Protein AF-A0A9D5ETD0-F1 (afdb_monomer_lite)

Radius of gyration: 23.01 Å; chains: 1; bounding box: 66×46×70 Å

Structure (mmCIF, N/CA/C/O backbone):
data_AF-A0A9D5ETD0-F1
#
_entry.id   AF-A0A9D5ETD0-F1
#
loop_
_atom_site.group_PDB
_atom_site.id
_atom_site.type_symbol
_atom_site.label_atom_id
_atom_site.label_alt_id
_atom_site.label_comp_id
_atom_site.label_asym_id
_atom_site.label_entity_id
_atom_site.label_seq_id
_atom_site.pdbx_PDB_ins_code
_atom_site.Cartn_x
_atom_site.Cartn_y
_atom_site.Cartn_z
_atom_site.occupancy
_atom_site.B_iso_or_equiv
_atom_site.auth_seq_id
_atom_site.auth_comp_id
_atom_site.auth_asym_id
_atom_site.auth_atom_id
_atom_site.pdbx_PDB_model_num
ATOM 1 N N . MET A 1 1 ? 4.164 17.692 41.779 1.00 34.91 1 MET A N 1
ATOM 2 C CA . MET A 1 1 ? 3.284 16.588 41.341 1.00 34.91 1 MET A CA 1
ATOM 3 C C . MET A 1 1 ? 3.192 16.637 39.825 1.00 34.91 1 MET A C 1
ATOM 5 O O . MET A 1 1 ? 2.549 17.535 39.298 1.00 34.91 1 MET A O 1
ATOM 9 N N . VAL A 1 2 ? 3.914 15.764 39.118 1.00 35.06 2 VAL A N 1
ATOM 10 C CA . VAL A 1 2 ? 3.824 15.687 37.652 1.00 35.06 2 VAL A CA 1
ATOM 11 C C . VAL A 1 2 ? 2.549 14.916 37.327 1.00 35.06 2 VAL A C 1
ATOM 13 O O . VAL A 1 2 ? 2.477 13.714 37.556 1.00 35.06 2 VAL A O 1
ATOM 16 N N . SER A 1 3 ? 1.522 15.628 36.865 1.00 32.00 3 SER A N 1
ATOM 17 C CA . SER A 1 3 ? 0.301 15.026 36.331 1.00 32.00 3 SER A CA 1
ATOM 18 C C . SER A 1 3 ? 0.635 14.371 34.990 1.00 32.00 3 SER A C 1
ATOM 20 O O . SER A 1 3 ? 0.610 15.011 33.940 1.00 32.00 3 SER A O 1
ATOM 22 N N . THR A 1 4 ? 1.036 13.102 35.021 1.00 36.50 4 THR A N 1
ATOM 23 C CA . THR A 1 4 ? 1.159 12.271 33.822 1.00 36.50 4 THR A CA 1
ATOM 24 C C . THR A 1 4 ? -0.236 11.828 33.406 1.00 36.50 4 THR A C 1
ATOM 26 O O . THR A 1 4 ? -0.727 10.788 33.847 1.00 36.50 4 THR A O 1
ATOM 29 N N . LEU A 1 5 ? -0.894 12.631 32.566 1.00 40.88 5 LEU A N 1
ATOM 30 C CA . LEU A 1 5 ? -2.045 12.158 31.801 1.00 40.88 5 LEU A CA 1
ATOM 31 C C . LEU A 1 5 ? -1.622 10.892 31.029 1.00 40.88 5 LEU A C 1
ATOM 33 O O . LEU A 1 5 ? -0.539 10.889 30.434 1.00 40.88 5 LEU A O 1
ATOM 37 N N . PRO A 1 6 ? -2.429 9.816 31.040 1.00 46.06 6 PRO A N 1
ATOM 38 C CA . PRO A 1 6 ? -2.108 8.605 30.299 1.00 46.06 6 PRO A CA 1
ATOM 39 C C . PRO A 1 6 ? -1.946 8.929 28.804 1.00 46.06 6 PRO A C 1
ATOM 41 O O . PRO A 1 6 ? -2.640 9.814 28.288 1.00 46.06 6 PRO A O 1
ATOM 44 N N . PRO A 1 7 ? -1.035 8.239 28.093 1.00 54.16 7 PRO A N 1
ATOM 45 C CA . PRO A 1 7 ? -0.790 8.492 26.680 1.00 54.16 7 PRO A CA 1
ATOM 46 C C . PRO A 1 7 ? -2.097 8.364 25.890 1.00 54.16 7 PRO A C 1
ATOM 48 O O . PRO A 1 7 ? -2.817 7.368 25.982 1.00 54.16 7 PRO A O 1
ATOM 51 N N . LYS A 1 8 ? -2.431 9.418 25.141 1.00 73.06 8 LYS A N 1
ATOM 52 C CA . LYS A 1 8 ? -3.690 9.520 24.404 1.00 73.06 8 LYS A CA 1
ATOM 53 C C . LYS A 1 8 ? -3.675 8.537 23.233 1.00 73.06 8 LYS A C 1
ATOM 55 O O . LYS A 1 8 ? -3.032 8.800 22.223 1.00 73.06 8 LYS A O 1
ATOM 60 N N . ILE A 1 9 ? -4.415 7.439 23.370 1.00 84.06 9 ILE A N 1
ATOM 61 C CA . ILE A 1 9 ? -4.554 6.414 22.330 1.00 84.06 9 ILE A CA 1
ATOM 62 C C . ILE A 1 9 ? -5.191 7.028 21.065 1.00 84.06 9 ILE A C 1
ATOM 64 O O . ILE A 1 9 ? -6.219 7.727 21.118 1.00 84.06 9 ILE A O 1
ATOM 68 N N . THR A 1 10 ? -4.572 6.790 19.910 1.00 89.62 10 THR A N 1
ATOM 69 C CA . THR A 1 10 ? -5.030 7.250 18.592 1.00 89.62 10 THR A CA 1
ATOM 70 C C . THR A 1 10 ? -6.247 6.458 18.106 1.00 89.62 10 THR A C 1
ATOM 72 O O . THR A 1 10 ? -6.668 5.470 18.705 1.00 89.62 10 THR A O 1
ATOM 75 N N . ALA A 1 11 ? -6.911 6.939 17.050 1.00 89.69 11 ALA A N 1
ATOM 76 C CA . ALA A 1 11 ? -8.098 6.263 16.524 1.00 89.69 11 ALA A CA 1
ATOM 77 C C . ALA A 1 11 ? -7.714 4.906 15.919 1.00 89.69 11 ALA A C 1
ATOM 79 O O . ALA A 1 11 ? -8.297 3.891 16.288 1.00 89.69 11 ALA A O 1
ATOM 80 N N . SER A 1 12 ? -6.659 4.881 15.105 1.00 91.38 12 SER A N 1
ATOM 81 C CA . SER A 1 12 ? -6.108 3.662 14.515 1.00 91.38 12 SER A CA 1
ATOM 82 C C . SER A 1 12 ? -5.651 2.646 15.578 1.00 91.38 12 SER A C 1
ATOM 84 O O . SER A 1 12 ? -5.937 1.457 15.454 1.00 91.38 12 SER A O 1
ATOM 86 N N . GLU A 1 13 ? -5.022 3.105 16.668 1.00 91.81 13 GLU A N 1
ATOM 87 C CA . GLU A 1 13 ? -4.678 2.256 17.822 1.00 91.81 13 GLU A CA 1
ATOM 88 C C . GLU A 1 13 ? -5.913 1.648 18.491 1.00 91.81 13 GLU A C 1
ATOM 90 O O . GLU A 1 13 ? -5.921 0.464 18.818 1.00 91.81 13 GLU A O 1
ATOM 95 N N . SER A 1 14 ? -6.970 2.442 18.683 1.00 93.12 14 SER A N 1
ATOM 96 C CA . SER A 1 14 ? -8.208 1.956 19.296 1.00 93.12 14 SER A CA 1
ATOM 97 C C . SER A 1 14 ? -8.893 0.890 18.431 1.00 93.12 14 SER A C 1
ATOM 99 O O . SER A 1 14 ? -9.377 -0.109 18.962 1.00 93.12 14 SER A O 1
ATOM 101 N N . VAL A 1 15 ? -8.855 1.043 17.100 1.00 95.62 15 VAL A N 1
ATOM 102 C CA . VAL A 1 15 ? -9.346 0.018 16.162 1.00 95.62 15 VAL A CA 1
ATOM 103 C C . VAL A 1 15 ? -8.498 -1.254 16.228 1.00 95.62 15 VAL A C 1
ATOM 105 O O . VAL A 1 15 ? -9.049 -2.353 16.250 1.00 95.62 15 VAL A O 1
ATOM 108 N N . LEU A 1 16 ? -7.171 -1.132 16.321 1.00 95.50 16 LEU A N 1
ATOM 109 C CA . LEU A 1 16 ? -6.300 -2.298 16.471 1.00 95.50 16 LEU A CA 1
ATOM 110 C C . LEU A 1 16 ? -6.568 -3.054 17.783 1.00 95.50 16 LEU A C 1
ATOM 112 O O . LEU A 1 16 ? -6.617 -4.281 17.788 1.00 95.50 16 LEU A O 1
ATOM 116 N N . LEU A 1 17 ? -6.785 -2.335 18.886 1.00 95.81 17 LEU A N 1
ATOM 117 C CA . LEU A 1 17 ? -7.159 -2.947 20.163 1.00 95.81 17 LEU A CA 1
ATOM 118 C C . LEU A 1 17 ? -8.531 -3.632 20.097 1.00 95.81 17 LEU A C 1
ATOM 120 O O . LEU A 1 17 ? -8.710 -4.683 20.701 1.00 95.81 17 LEU A O 1
ATOM 124 N N . ALA A 1 18 ? -9.483 -3.077 19.343 1.00 97.12 18 ALA A N 1
ATOM 125 C CA . ALA A 1 18 ? -10.779 -3.714 19.115 1.00 97.12 18 ALA A CA 1
ATOM 126 C C . ALA A 1 18 ? -10.652 -5.033 18.333 1.00 97.12 18 ALA A C 1
ATOM 128 O O . ALA A 1 18 ? -11.307 -6.018 18.666 1.00 97.12 18 ALA A O 1
ATOM 129 N N . ALA A 1 19 ? -9.779 -5.078 17.324 1.00 96.88 19 ALA A N 1
ATOM 130 C CA . ALA A 1 19 ? -9.460 -6.310 16.604 1.00 96.88 19 ALA A CA 1
ATOM 131 C C . ALA A 1 19 ? -8.808 -7.374 17.513 1.00 96.88 19 ALA A C 1
ATOM 133 O O . ALA A 1 19 ? -9.094 -8.567 17.390 1.00 96.88 19 ALA A O 1
ATOM 134 N N . ASP A 1 20 ? -7.951 -6.947 18.442 1.00 96.81 20 ASP A N 1
ATOM 135 C CA . ASP A 1 20 ? -7.326 -7.810 19.452 1.00 96.81 20 ASP A CA 1
ATOM 136 C C . ASP A 1 20 ? -8.338 -8.355 20.468 1.00 96.81 20 ASP A C 1
ATOM 138 O O . ASP A 1 20 ? -8.289 -9.542 20.793 1.00 96.81 20 ASP A O 1
ATOM 142 N N . ASP A 1 21 ? -9.312 -7.545 20.897 1.00 95.94 21 ASP A N 1
ATOM 143 C CA . ASP A 1 21 ? -10.423 -8.007 21.741 1.00 95.94 21 ASP A CA 1
ATOM 144 C C . ASP A 1 21 ? -11.268 -9.072 21.024 1.00 95.94 21 ASP A C 1
ATOM 146 O O . ASP A 1 21 ? -11.585 -10.104 21.612 1.00 95.94 21 ASP A O 1
ATOM 150 N N . LEU A 1 22 ? -11.596 -8.860 19.742 1.00 96.62 22 LEU A N 1
ATOM 151 C CA . LEU A 1 22 ? -12.344 -9.835 18.937 1.00 96.62 22 LEU A CA 1
ATOM 152 C C . LEU A 1 22 ? -11.585 -11.160 18.806 1.00 96.62 22 LEU A C 1
ATOM 154 O O . LEU A 1 22 ? -12.167 -12.229 18.994 1.00 96.62 22 LEU A O 1
ATOM 158 N N . THR A 1 23 ? -10.279 -11.084 18.547 1.00 94.12 23 THR A N 1
ATOM 159 C CA . THR A 1 23 ? -9.415 -12.268 18.453 1.00 94.12 23 THR A CA 1
ATOM 160 C C . THR A 1 23 ? -9.325 -12.993 19.797 1.00 94.12 23 THR A C 1
ATOM 162 O O . THR A 1 23 ? -9.447 -14.214 19.849 1.00 94.12 23 THR A O 1
ATOM 165 N N . SER A 1 24 ? -9.175 -12.250 20.897 1.00 91.94 24 SER A N 1
ATOM 166 C CA . SER A 1 24 ? -9.135 -12.799 22.261 1.00 91.94 24 SER A CA 1
ATOM 167 C C . SER A 1 24 ? -10.463 -13.438 22.679 1.00 91.94 24 SER A C 1
ATOM 169 O O . SER A 1 24 ? -10.468 -14.376 23.469 1.00 91.94 24 SER A O 1
ATOM 171 N N . ALA A 1 25 ? -11.582 -12.978 22.114 1.00 93.75 25 ALA A N 1
ATOM 172 C CA . ALA A 1 25 ? -12.898 -13.594 22.268 1.00 93.75 25 ALA A CA 1
ATOM 173 C C . ALA A 1 25 ? -13.103 -14.843 21.380 1.00 93.75 25 ALA A C 1
ATOM 175 O O . ALA A 1 25 ? -14.209 -15.380 21.328 1.00 93.75 25 ALA A O 1
ATOM 176 N N . GLY A 1 26 ? -12.066 -15.306 20.672 1.00 93.38 26 GLY A N 1
ATOM 177 C CA . GLY A 1 26 ? -12.096 -16.513 19.844 1.00 93.38 26 GLY A CA 1
ATOM 178 C C . GLY A 1 26 ? -12.517 -16.294 18.388 1.00 93.38 26 GLY A C 1
ATOM 179 O O . GLY A 1 26 ? -12.648 -17.267 17.649 1.00 93.38 26 GLY A O 1
ATOM 180 N N . LYS A 1 27 ? -12.717 -15.046 17.935 1.00 93.31 27 LYS A N 1
ATOM 181 C CA . LYS A 1 27 ? -12.991 -14.759 16.516 1.00 93.31 27 LYS A CA 1
ATOM 182 C C . LYS A 1 27 ? -11.684 -14.606 15.739 1.00 93.31 27 LYS A C 1
ATOM 184 O O . LYS A 1 27 ? -11.091 -13.531 15.723 1.00 93.31 27 LYS A O 1
ATOM 189 N N . GLU A 1 28 ? -11.251 -15.670 15.064 1.00 89.94 28 GLU A N 1
ATOM 190 C CA . GLU A 1 28 ? -10.051 -15.631 14.209 1.00 89.94 28 GLU A CA 1
ATOM 191 C C . GLU A 1 28 ? -10.209 -14.702 12.995 1.00 89.94 28 GLU A C 1
ATOM 193 O O . GLU A 1 28 ? -9.257 -14.038 12.586 1.00 89.94 28 GLU A O 1
ATOM 198 N N . GLU A 1 29 ? -11.419 -14.623 12.443 1.00 95.44 29 GLU A N 1
ATOM 199 C CA . GLU A 1 29 ? -11.817 -13.677 11.402 1.00 95.44 29 GLU A CA 1
ATOM 200 C C . GLU A 1 29 ? -13.047 -12.902 11.873 1.00 95.44 29 GLU A C 1
ATOM 202 O O . GLU A 1 29 ? -13.933 -13.455 12.528 1.00 95.44 29 GLU A O 1
ATOM 207 N N . PHE A 1 30 ? -13.123 -11.622 11.526 1.00 97.31 30 PHE A N 1
ATOM 208 C CA . PHE A 1 30 ? -14.231 -10.759 11.925 1.00 97.31 30 PHE A CA 1
ATOM 209 C C . PHE A 1 30 ? -14.630 -9.814 10.794 1.00 97.31 30 PHE A C 1
ATOM 211 O O . PHE A 1 30 ? -13.805 -9.395 9.976 1.00 97.31 30 PHE A O 1
ATOM 218 N N . SER A 1 31 ? -15.920 -9.497 10.725 1.00 97.06 31 SER A N 1
ATOM 219 C CA . SER A 1 31 ? -16.455 -8.588 9.714 1.00 97.06 31 SER A CA 1
ATOM 220 C C . SER A 1 31 ? -16.150 -7.118 10.031 1.00 97.06 31 SER A C 1
ATOM 222 O O . SER A 1 31 ? -15.803 -6.760 11.160 1.00 97.06 31 SER A O 1
ATOM 224 N N . GLU A 1 32 ? -16.332 -6.239 9.043 1.00 95.56 32 GLU A N 1
ATOM 225 C CA . GLU A 1 32 ? -16.325 -4.777 9.242 1.00 95.56 32 GLU A CA 1
ATOM 226 C C . GLU A 1 32 ? -17.327 -4.339 10.321 1.00 95.56 32 GLU A C 1
ATOM 228 O O . GLU A 1 32 ? -17.046 -3.430 11.108 1.00 95.56 32 GLU A O 1
ATOM 233 N N . TRP A 1 33 ? -18.469 -5.028 10.404 1.00 96.62 33 TRP A N 1
ATOM 234 C CA . TRP A 1 33 ? -19.499 -4.778 11.407 1.00 96.62 33 TRP A CA 1
ATOM 235 C C . TRP A 1 33 ? -19.045 -5.188 12.804 1.00 96.62 33 TRP A C 1
ATOM 237 O O . TRP A 1 33 ? -19.136 -4.376 13.722 1.00 96.62 33 TRP A O 1
ATOM 247 N N . ASP A 1 34 ? -18.483 -6.390 12.962 1.00 97.50 34 ASP A N 1
ATOM 248 C CA . ASP A 1 34 ? -17.921 -6.848 14.240 1.00 97.50 34 ASP A CA 1
ATOM 249 C C . ASP A 1 34 ? -16.876 -5.859 14.768 1.00 97.50 34 ASP A C 1
ATOM 251 O O . ASP A 1 34 ? -16.929 -5.438 15.926 1.00 97.50 34 ASP A O 1
ATOM 255 N N . LEU A 1 35 ? -15.954 -5.446 13.893 1.00 97.50 35 LEU A N 1
ATOM 256 C CA . LEU A 1 35 ? -14.905 -4.487 14.220 1.00 97.50 35 LEU A CA 1
ATOM 257 C C . LEU A 1 35 ? -15.479 -3.122 14.600 1.00 97.50 35 LEU A C 1
ATOM 259 O O . LEU A 1 35 ? -14.988 -2.486 15.531 1.00 97.50 35 LEU A O 1
ATOM 263 N N . THR A 1 36 ? -16.531 -2.683 13.912 1.00 97.19 36 THR A N 1
ATOM 264 C CA . THR A 1 36 ? -17.207 -1.417 14.197 1.00 97.19 36 THR A CA 1
ATOM 265 C C . THR A 1 36 ? -17.853 -1.420 15.578 1.00 97.19 36 THR A C 1
ATOM 267 O O . THR A 1 36 ? -17.650 -0.481 16.350 1.00 97.19 36 THR A O 1
ATOM 270 N N . ILE A 1 37 ? -18.580 -2.488 15.923 1.00 97.56 37 ILE A N 1
ATOM 271 C CA . ILE A 1 37 ? -19.196 -2.636 17.247 1.00 97.56 37 ILE A CA 1
ATOM 272 C C . ILE A 1 37 ? -18.129 -2.700 18.341 1.00 97.56 37 ILE A C 1
ATOM 274 O O . ILE A 1 37 ? -18.269 -2.040 19.374 1.00 97.56 37 ILE A O 1
ATOM 278 N N . ALA A 1 38 ? -17.053 -3.457 18.113 1.00 97.44 38 ALA A N 1
ATOM 279 C CA . ALA A 1 38 ? -15.956 -3.581 19.065 1.00 97.44 38 ALA A CA 1
ATOM 280 C C . ALA A 1 38 ? -15.239 -2.235 19.281 1.00 97.44 38 ALA A C 1
ATOM 282 O O . ALA A 1 38 ? -15.064 -1.808 20.421 1.00 97.44 38 ALA A O 1
ATOM 283 N N . ALA A 1 39 ? -14.896 -1.513 18.209 1.00 96.88 39 ALA A N 1
ATOM 284 C CA . ALA A 1 39 ? -14.245 -0.204 18.298 1.00 96.88 39 ALA A CA 1
ATOM 285 C C . ALA A 1 39 ? -15.130 0.834 19.003 1.00 96.88 39 ALA A C 1
ATOM 287 O O . ALA A 1 39 ? -14.660 1.565 19.877 1.00 96.88 39 ALA A O 1
ATOM 288 N N . TRP A 1 40 ? -16.426 0.865 18.682 1.00 96.81 40 TRP A N 1
ATOM 289 C CA . TRP A 1 40 ? -17.392 1.745 19.338 1.00 96.81 40 TRP A CA 1
ATOM 290 C C . TRP A 1 40 ? -17.584 1.424 20.819 1.00 96.81 40 TRP A C 1
ATOM 292 O O . TRP A 1 40 ? -17.649 2.335 21.642 1.00 96.81 40 TRP A O 1
ATOM 302 N N . SER A 1 41 ? -17.592 0.144 21.181 1.00 95.81 41 SER A N 1
ATOM 303 C CA . SER A 1 41 ? -17.691 -0.282 22.578 1.00 95.81 41 SER A CA 1
ATOM 304 C C . SER A 1 41 ? -16.482 0.170 23.407 1.00 95.81 41 SER A C 1
ATOM 306 O O . SER A 1 41 ? -16.639 0.457 24.593 1.00 95.81 41 SER A O 1
ATOM 308 N N . ARG A 1 42 ? -15.299 0.308 22.787 1.00 91.88 42 ARG A N 1
ATOM 309 C CA . ARG A 1 42 ? -14.093 0.861 23.428 1.00 91.88 42 ARG A CA 1
ATOM 310 C C . ARG A 1 42 ? -14.125 2.383 23.578 1.00 91.88 42 ARG A C 1
ATOM 312 O O . ARG A 1 42 ? -13.701 2.895 24.609 1.00 91.88 42 ARG A O 1
ATOM 319 N N . ASP A 1 43 ? -14.585 3.112 22.561 1.00 92.31 43 ASP A N 1
ATOM 320 C CA . ASP A 1 43 ? -14.683 4.579 22.591 1.00 92.31 43 ASP A CA 1
ATOM 321 C C . ASP A 1 43 ? -15.935 5.058 21.842 1.00 92.31 43 ASP A C 1
ATOM 323 O O . ASP A 1 43 ? -15.909 5.375 20.644 1.00 92.31 43 ASP A O 1
ATOM 327 N N . ARG A 1 44 ? -17.044 5.134 22.589 1.00 93.25 44 ARG A N 1
ATOM 328 C CA . ARG A 1 44 ? -18.358 5.519 22.057 1.00 93.25 44 ARG A CA 1
ATOM 329 C C . ARG A 1 44 ? -18.356 6.914 21.444 1.00 93.25 44 ARG A C 1
ATOM 331 O O . ARG A 1 44 ? -18.991 7.139 20.423 1.00 93.25 44 ARG A O 1
ATOM 338 N N . ASN A 1 45 ? -17.610 7.852 22.024 1.00 89.81 45 ASN A N 1
ATOM 339 C CA . ASN A 1 45 ? -17.560 9.232 21.534 1.00 89.81 45 ASN A CA 1
ATOM 340 C C . ASN A 1 45 ? -16.789 9.347 20.214 1.00 89.81 45 ASN A C 1
ATOM 342 O O . ASN A 1 45 ? -17.146 10.145 19.341 1.00 89.81 45 ASN A O 1
ATOM 346 N N . ARG A 1 46 ? -15.729 8.550 20.054 1.00 90.06 46 ARG A N 1
ATOM 347 C CA . ARG A 1 46 ? -14.886 8.576 18.857 1.00 90.06 46 ARG A CA 1
ATOM 348 C C . ARG A 1 46 ? -15.514 7.861 17.676 1.00 90.06 46 ARG A C 1
ATOM 350 O O . ARG A 1 46 ? -15.457 8.392 16.571 1.00 90.06 46 ARG A O 1
ATOM 357 N N . PHE A 1 47 ? -16.111 6.696 17.901 1.00 95.06 47 PHE A N 1
ATOM 358 C CA . PHE A 1 47 ? -16.665 5.859 16.833 1.00 95.06 47 PHE A CA 1
ATOM 359 C C . PHE A 1 47 ? -18.189 5.811 16.831 1.00 95.06 47 PHE A C 1
ATOM 361 O O . PHE A 1 47 ? -18.765 4.957 16.174 1.00 95.06 47 PHE A O 1
ATOM 368 N N . GLY A 1 48 ? -18.850 6.693 17.575 1.00 93.94 48 GLY A N 1
ATOM 369 C CA . GLY A 1 48 ? -20.300 6.839 17.557 1.00 93.94 48 GLY A CA 1
ATOM 370 C C . GLY A 1 48 ? -20.763 7.917 16.583 1.00 93.94 48 GLY A C 1
ATOM 371 O O . GLY A 1 48 ? -20.006 8.831 16.227 1.00 93.94 48 GLY A O 1
ATOM 372 N N . LEU A 1 49 ? -22.028 7.816 16.179 1.00 90.94 49 LEU A N 1
ATOM 373 C CA . LEU A 1 49 ? -22.672 8.767 15.278 1.00 90.94 49 LEU A CA 1
ATOM 374 C C . LEU A 1 49 ? -22.801 10.142 15.950 1.00 90.94 49 LEU A C 1
ATOM 376 O O . LEU A 1 49 ? -23.164 10.251 17.122 1.00 90.94 49 LEU A O 1
ATOM 380 N N . ARG A 1 50 ? -22.525 11.228 15.220 1.00 87.81 50 ARG A N 1
ATOM 381 C CA . ARG A 1 50 ? -22.606 12.590 15.775 1.00 87.81 50 ARG A CA 1
ATOM 382 C C . ARG A 1 50 ? -24.022 12.881 16.294 1.00 87.81 50 ARG A C 1
ATOM 384 O O . ARG A 1 50 ? -24.991 12.704 15.570 1.00 87.81 50 ARG A O 1
ATOM 391 N N . GLY A 1 51 ? -24.127 13.325 17.548 1.00 91.75 51 GLY A N 1
ATOM 392 C CA . GLY A 1 51 ? -25.411 13.561 18.228 1.00 91.75 51 GLY A CA 1
ATOM 393 C C . GLY A 1 51 ? -26.045 12.313 18.858 1.00 91.75 51 GLY A C 1
ATOM 394 O O . GLY A 1 51 ? -26.878 12.454 19.742 1.00 91.75 51 GLY A O 1
ATOM 395 N N . TYR A 1 52 ? -25.593 11.110 18.491 1.00 94.38 52 TYR A N 1
ATOM 396 C CA . TYR A 1 52 ? -26.105 9.833 19.007 1.00 94.38 52 TYR A CA 1
ATOM 397 C C . TYR A 1 52 ? -24.987 8.879 19.436 1.00 94.38 52 TYR A C 1
ATOM 399 O O . TYR A 1 52 ? -25.153 7.660 19.440 1.00 94.38 52 TYR A O 1
ATOM 407 N N . ALA A 1 53 ? -23.828 9.431 19.799 1.00 89.12 53 ALA A N 1
ATOM 408 C CA . ALA A 1 53 ? -22.600 8.663 19.967 1.00 89.12 53 ALA A CA 1
ATOM 409 C C . ALA A 1 53 ? -22.714 7.569 21.041 1.00 89.12 53 ALA A C 1
ATOM 411 O O . ALA A 1 53 ? -22.010 6.569 20.986 1.00 89.12 53 ALA A O 1
ATOM 412 N N . 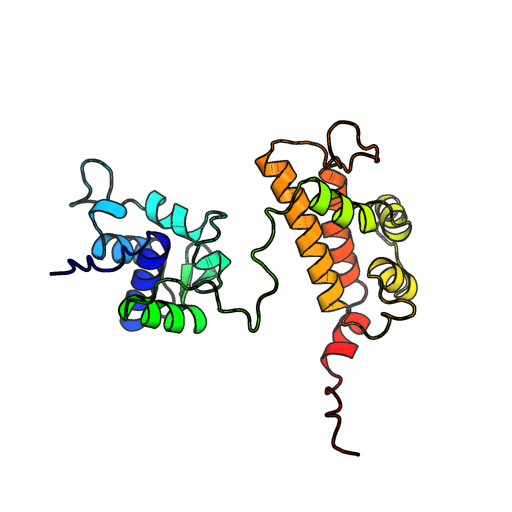GLN A 1 54 ? -23.626 7.740 21.999 1.00 94.62 54 GLN A N 1
ATOM 413 C CA . GLN A 1 54 ? -23.872 6.785 23.080 1.00 94.62 54 GLN A CA 1
ATOM 414 C C . GLN A 1 54 ? -24.811 5.635 22.704 1.00 94.62 54 GLN A C 1
ATOM 416 O O . GLN A 1 54 ? -24.820 4.625 23.408 1.00 94.62 54 GLN A O 1
ATOM 421 N N . SER A 1 55 ? -25.561 5.773 21.609 1.00 95.38 55 SER A N 1
ATOM 422 C CA . SER A 1 55 ? -26.616 4.839 21.198 1.00 95.38 55 SER A CA 1
ATOM 423 C C . SER A 1 55 ? -26.279 4.095 19.913 1.00 95.38 55 SER A C 1
ATOM 425 O O . SER A 1 55 ? -26.666 2.937 19.781 1.00 95.38 55 SER A O 1
ATOM 427 N N . TYR A 1 56 ? -25.556 4.734 18.985 1.00 95.25 56 TYR A N 1
ATOM 428 C CA . TYR A 1 56 ? -25.299 4.167 17.663 1.00 95.25 56 TYR A CA 1
ATOM 429 C C . TYR A 1 56 ? -23.826 4.280 17.242 1.00 95.25 56 TYR A C 1
ATOM 431 O O . TYR A 1 56 ? -23.247 5.372 17.327 1.00 95.25 56 TYR A O 1
ATOM 439 N N . PRO A 1 57 ? -23.228 3.185 16.736 1.00 95.81 57 PRO A N 1
ATOM 440 C CA . PRO A 1 57 ? -21.902 3.200 16.133 1.00 95.81 57 PRO A CA 1
ATOM 441 C C . PRO A 1 57 ? -21.910 3.885 14.756 1.00 95.81 57 PRO A C 1
ATOM 443 O O . PRO A 1 57 ? -22.898 3.857 14.026 1.00 95.81 57 PRO A O 1
ATOM 446 N N . ASP A 1 58 ? -20.772 4.458 14.374 1.00 95.31 58 ASP A N 1
ATOM 447 C CA . ASP A 1 58 ? -20.510 5.069 13.072 1.00 95.31 58 ASP A CA 1
ATOM 448 C C . ASP A 1 58 ? -19.491 4.220 12.299 1.00 95.31 58 ASP A C 1
ATOM 450 O O . ASP A 1 58 ? -18.273 4.333 12.471 1.00 95.31 58 ASP A O 1
ATOM 454 N N . HIS A 1 59 ? -20.012 3.364 11.418 1.00 94.56 59 HIS A N 1
ATOM 455 C CA . HIS A 1 59 ? -19.221 2.482 10.559 1.00 94.56 59 HIS A CA 1
ATOM 456 C C . HIS A 1 59 ? -18.195 3.246 9.713 1.00 94.56 59 HIS A C 1
ATOM 458 O 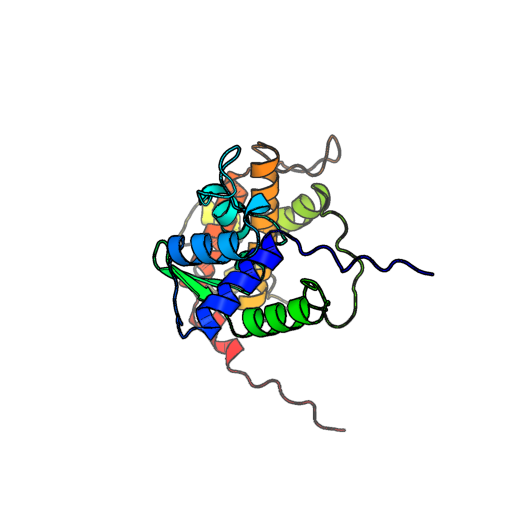O . HIS A 1 59 ? -17.046 2.822 9.579 1.00 94.56 59 HIS A O 1
ATOM 464 N N . LYS A 1 60 ? -18.573 4.415 9.179 1.00 92.44 60 LYS A N 1
ATOM 465 C CA . LYS A 1 60 ? -17.701 5.205 8.304 1.00 92.44 60 LYS A CA 1
ATOM 466 C C . LYS A 1 60 ? -16.454 5.665 9.054 1.00 92.44 60 LYS A C 1
ATOM 468 O O . LYS A 1 60 ? -15.362 5.610 8.495 1.00 92.44 60 LYS A O 1
ATOM 473 N N . ARG A 1 61 ? -16.588 6.065 10.322 1.00 91.81 61 ARG A N 1
ATOM 474 C CA . ARG A 1 61 ? -15.449 6.479 11.158 1.00 91.81 61 ARG A CA 1
ATOM 475 C C . ARG A 1 61 ? -14.446 5.357 11.398 1.00 91.81 61 ARG A C 1
ATOM 477 O O . ARG A 1 61 ? -13.250 5.619 11.357 1.00 91.81 61 ARG A O 1
ATOM 484 N N . VAL A 1 62 ? -14.911 4.128 11.609 1.00 94.00 62 VAL A N 1
ATOM 485 C CA . VAL A 1 62 ? -14.026 2.962 11.776 1.00 94.00 62 VAL A CA 1
ATOM 486 C C . VAL A 1 62 ? -13.362 2.606 10.446 1.00 94.00 62 VAL A C 1
ATOM 488 O O . VAL A 1 62 ? -12.144 2.438 10.391 1.00 94.00 62 VAL A O 1
ATOM 491 N N . MET A 1 63 ? -14.128 2.582 9.351 1.00 93.19 63 MET A N 1
ATOM 492 C CA . MET A 1 63 ? -13.587 2.278 8.024 1.00 93.19 63 MET A CA 1
ATOM 493 C C . MET A 1 63 ? -12.548 3.301 7.561 1.00 93.19 63 MET A C 1
ATOM 495 O O . MET A 1 63 ? -11.536 2.919 6.981 1.00 93.19 63 MET A O 1
ATOM 499 N N . MET A 1 64 ? -12.715 4.587 7.880 1.00 89.56 64 MET A N 1
ATOM 500 C CA . MET A 1 64 ? -11.717 5.622 7.578 1.00 89.56 64 MET A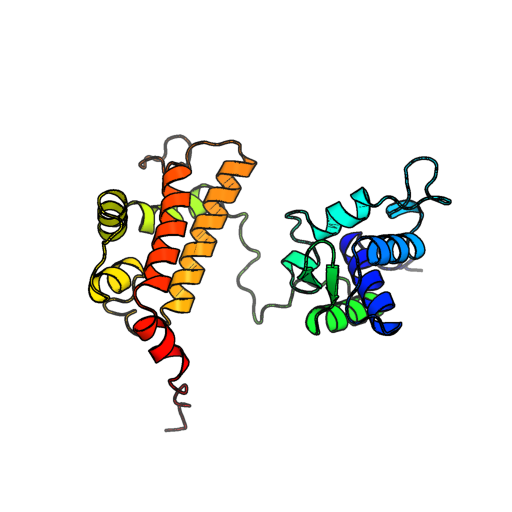 CA 1
ATOM 501 C C . MET A 1 64 ? -10.359 5.398 8.264 1.00 89.56 64 MET A C 1
ATOM 503 O O . MET A 1 64 ? -9.353 5.929 7.792 1.00 89.56 64 MET A O 1
ATOM 507 N N . GLU A 1 65 ? -10.306 4.629 9.355 1.00 91.38 65 GLU A N 1
ATOM 508 C CA . GLU A 1 65 ? -9.053 4.292 10.041 1.00 91.38 65 GLU A CA 1
ATOM 509 C C . GLU A 1 65 ? -8.331 3.088 9.427 1.00 91.38 65 GLU A C 1
ATOM 511 O O . GLU A 1 65 ? -7.115 2.987 9.574 1.00 91.38 65 GLU A O 1
ATOM 516 N N . ILE A 1 66 ? -9.045 2.193 8.734 1.00 89.69 66 ILE A N 1
ATOM 517 C CA . ILE A 1 66 ? -8.463 0.958 8.179 1.00 89.69 66 ILE A CA 1
ATOM 518 C C . ILE A 1 66 ? -8.383 0.955 6.649 1.00 89.69 66 ILE A C 1
ATOM 520 O O . ILE A 1 66 ? -7.450 0.382 6.098 1.00 89.69 66 ILE A O 1
ATOM 524 N N . MET A 1 67 ? -9.323 1.599 5.954 1.00 78.50 67 MET A N 1
ATOM 525 C CA . MET A 1 67 ? -9.405 1.622 4.486 1.00 78.50 67 MET A CA 1
ATOM 526 C C . MET A 1 67 ? -8.696 2.825 3.852 1.00 78.50 67 MET A C 1
ATOM 528 O O . MET A 1 67 ? -8.495 2.846 2.643 1.00 78.50 67 MET A O 1
ATOM 532 N N . GLY A 1 68 ? -8.347 3.847 4.636 1.00 66.62 68 GLY A N 1
ATOM 533 C CA . GLY A 1 68 ? -7.639 5.020 4.126 1.00 66.62 68 GLY A CA 1
ATOM 534 C C . GLY A 1 68 ? -6.140 4.774 3.929 1.00 66.62 68 GLY A C 1
ATOM 535 O O . GLY A 1 68 ? -5.547 3.935 4.602 1.00 66.62 68 GLY A O 1
ATOM 536 N N . GLN A 1 69 ? -5.503 5.608 3.102 1.00 66.38 69 GLN A N 1
ATOM 537 C CA . GLN A 1 69 ? -4.039 5.687 2.932 1.00 66.38 69 GLN A CA 1
ATOM 538 C C . GLN A 1 69 ? -3.336 6.361 4.129 1.00 66.38 69 GLN A C 1
ATOM 540 O O . GLN A 1 69 ? -2.285 6.985 3.997 1.00 66.38 69 GLN A O 1
ATOM 545 N N . LYS A 1 70 ? -3.937 6.306 5.325 1.00 73.81 70 LYS A N 1
ATOM 546 C CA . LYS A 1 70 ? -3.316 6.874 6.522 1.00 73.81 70 LYS A CA 1
ATOM 547 C C . LYS A 1 70 ? -2.095 6.037 6.859 1.00 73.81 70 LYS A C 1
ATOM 549 O O . LYS A 1 70 ? -2.231 4.833 7.060 1.00 73.81 70 LYS A O 1
ATOM 554 N N . ALA A 1 71 ? -0.943 6.687 7.018 1.00 73.44 71 ALA A N 1
ATOM 555 C CA . ALA A 1 71 ? 0.274 6.021 7.472 1.00 73.44 71 ALA A CA 1
ATOM 556 C C . ALA A 1 71 ? 0.014 5.213 8.751 1.00 73.44 71 ALA A C 1
ATOM 558 O O . ALA A 1 71 ? 0.445 4.077 8.835 1.00 73.44 71 ALA A O 1
ATOM 559 N N . SER A 1 72 ? -0.800 5.729 9.683 1.00 79.44 72 SER A N 1
ATOM 560 C CA . SER A 1 72 ? -1.181 5.059 10.936 1.00 79.44 72 SER A CA 1
ATOM 561 C C . SER A 1 72 ? -2.145 3.871 10.794 1.00 79.44 72 SER A C 1
ATOM 563 O O . SER A 1 72 ? -2.454 3.235 11.802 1.00 79.44 72 SER A O 1
ATOM 565 N N . SER A 1 73 ? -2.645 3.566 9.591 1.00 86.38 73 SER A N 1
ATOM 566 C CA . SER A 1 73 ? -3.640 2.509 9.381 1.00 86.38 73 SER A CA 1
ATOM 567 C C . SER A 1 73 ? -3.094 1.143 9.819 1.00 86.38 73 SER A C 1
ATOM 569 O O . SER A 1 73 ? -1.972 0.776 9.440 1.00 86.38 73 SER A O 1
ATOM 571 N N . PRO A 1 74 ? -3.878 0.340 10.564 1.00 88.00 74 PRO A N 1
ATOM 572 C CA . PRO A 1 74 ? -3.503 -1.029 10.905 1.00 88.00 74 PRO A CA 1
ATOM 573 C C . PRO A 1 74 ? -3.299 -1.926 9.675 1.00 88.00 74 PRO A C 1
ATOM 575 O O . PRO A 1 74 ? -2.551 -2.901 9.754 1.00 88.00 74 PRO A O 1
ATOM 578 N N . ILE A 1 75 ? -3.940 -1.603 8.545 1.00 89.12 75 ILE A N 1
ATOM 579 C CA . ILE A 1 75 ? -3.795 -2.345 7.284 1.00 89.12 75 ILE A CA 1
ATOM 580 C C . ILE A 1 75 ? -2.466 -2.007 6.608 1.00 89.12 75 ILE A C 1
ATOM 582 O O . ILE A 1 75 ? -1.733 -2.917 6.229 1.00 89.12 75 ILE A O 1
ATOM 586 N N . VAL A 1 76 ? -2.114 -0.718 6.524 1.00 84.75 76 VAL A N 1
ATOM 587 C CA . VAL A 1 76 ? -0.837 -0.256 5.939 1.00 84.75 76 VAL A CA 1
ATOM 588 C C . VAL A 1 76 ? 0.351 -0.862 6.692 1.00 84.75 76 VAL A C 1
ATOM 590 O O . VAL A 1 76 ? 1.300 -1.354 6.086 1.00 84.75 76 VAL A O 1
ATOM 593 N N . HIS A 1 77 ? 0.253 -0.940 8.019 1.00 84.00 77 HIS A N 1
ATOM 594 C CA . HIS A 1 77 ? 1.260 -1.573 8.871 1.00 84.00 77 HIS A CA 1
ATOM 595 C C . HIS A 1 77 ? 1.231 -3.110 8.885 1.00 84.00 77 HIS A C 1
ATOM 597 O O . HIS A 1 77 ? 2.026 -3.727 9.597 1.00 84.00 77 HIS A O 1
ATOM 603 N N . LYS A 1 78 ? 0.314 -3.752 8.150 1.00 90.25 78 LYS A N 1
ATOM 604 C CA . LYS A 1 78 ? 0.115 -5.214 8.147 1.00 90.25 78 LYS A CA 1
ATOM 605 C C . LYS A 1 78 ? -0.203 -5.799 9.535 1.00 90.25 78 LYS A C 1
ATOM 607 O O . LYS A 1 78 ? -0.037 -6.999 9.771 1.00 90.25 78 LYS A O 1
ATOM 612 N N . TYR A 1 79 ? -0.684 -4.977 10.469 1.00 93.56 79 TYR A N 1
ATOM 613 C CA . TYR A 1 79 ? -1.215 -5.437 11.756 1.00 93.56 79 TYR A CA 1
ATOM 614 C C . TYR A 1 79 ? -2.537 -6.176 11.568 1.00 93.56 79 TYR A C 1
ATOM 616 O O . TYR A 1 79 ? -2.832 -7.136 12.277 1.00 93.56 79 TYR A O 1
ATOM 624 N N . MET A 1 80 ? -3.304 -5.764 10.567 1.00 94.12 80 MET A N 1
ATOM 625 C CA . MET A 1 80 ? -4.511 -6.436 10.115 1.00 94.12 80 MET A CA 1
ATOM 626 C C . MET A 1 80 ? -4.411 -6.692 8.613 1.00 94.12 80 MET A C 1
ATOM 628 O O . MET A 1 80 ? -3.735 -5.960 7.893 1.00 94.12 80 MET A O 1
ATOM 632 N N . ILE A 1 81 ? -5.097 -7.726 8.140 1.00 92.62 81 ILE A N 1
ATOM 633 C CA . ILE A 1 81 ? -5.196 -8.052 6.715 1.00 92.62 81 ILE A CA 1
ATOM 634 C C . ILE A 1 81 ? -6.655 -8.273 6.334 1.00 92.62 81 ILE A C 1
ATOM 636 O O . ILE A 1 81 ? -7.434 -8.801 7.130 1.00 92.62 81 ILE A O 1
ATOM 640 N N . LYS A 1 82 ? -7.022 -7.875 5.114 1.00 93.38 82 LYS A N 1
ATOM 641 C CA . LYS A 1 82 ? -8.321 -8.198 4.518 1.00 93.38 82 LYS A CA 1
ATOM 642 C C . LYS A 1 82 ? -8.227 -9.592 3.903 1.00 93.38 82 LYS A C 1
ATOM 644 O O . LYS A 1 82 ? -7.404 -9.805 3.019 1.00 93.38 82 LYS A O 1
ATOM 649 N N . VAL A 1 83 ? -9.024 -10.535 4.400 1.00 91.69 83 VAL A N 1
ATOM 650 C CA . VAL A 1 83 ? -8.980 -11.948 3.965 1.00 91.69 83 VAL A CA 1
ATOM 651 C C . VAL A 1 83 ? -10.012 -12.255 2.880 1.00 91.69 83 VAL A C 1
ATOM 653 O O . VAL A 1 83 ? -9.767 -13.075 2.004 1.00 91.69 83 VAL A O 1
ATOM 656 N N . ARG A 1 84 ? -11.154 -11.560 2.907 1.00 91.25 84 ARG A N 1
ATOM 657 C CA . ARG A 1 84 ? -12.219 -11.600 1.891 1.00 91.25 84 ARG A CA 1
ATOM 658 C C . ARG A 1 84 ? -12.995 -10.273 1.931 1.00 91.25 84 ARG A C 1
ATOM 660 O O . ARG A 1 84 ? -12.712 -9.444 2.808 1.00 91.25 84 ARG A O 1
ATOM 667 N N . PRO A 1 85 ? -13.949 -10.015 1.017 1.00 91.25 85 PRO A N 1
ATOM 668 C CA . PRO A 1 85 ? -14.780 -8.820 1.095 1.00 91.25 85 PRO A CA 1
ATOM 669 C C . PRO A 1 85 ? -15.359 -8.635 2.504 1.00 91.25 85 PRO A C 1
ATOM 671 O O . PRO A 1 85 ? -15.881 -9.567 3.115 1.00 91.25 85 PRO A O 1
ATOM 674 N N . ASN A 1 86 ? -15.169 -7.432 3.035 1.00 91.62 86 ASN A N 1
ATOM 675 C CA . ASN A 1 86 ? -15.645 -6.969 4.336 1.00 91.62 86 ASN A CA 1
ATOM 676 C C . ASN A 1 86 ? -15.275 -7.849 5.542 1.00 91.62 86 ASN A C 1
ATOM 678 O O . ASN A 1 86 ? -15.948 -7.806 6.570 1.00 91.62 86 ASN A O 1
ATOM 682 N N . THR A 1 87 ? -14.212 -8.650 5.428 1.00 94.12 87 THR A N 1
ATOM 683 C CA . THR A 1 87 ? -13.721 -9.518 6.502 1.00 94.12 87 THR A CA 1
ATOM 684 C C . THR A 1 87 ? -12.224 -9.333 6.689 1.00 94.12 87 THR A C 1
ATOM 686 O O . THR A 1 87 ? -11.446 -9.339 5.728 1.00 94.12 87 THR A O 1
ATOM 689 N N . TYR A 1 88 ? -11.824 -9.220 7.948 1.00 95.94 88 TYR A N 1
ATOM 690 C CA . TYR A 1 88 ? -10.466 -8.936 8.369 1.00 95.94 88 TYR A CA 1
ATOM 691 C C . TYR A 1 88 ? -9.981 -9.972 9.373 1.00 95.94 88 TYR A C 1
ATOM 693 O O . TYR A 1 88 ? -10.762 -10.644 10.046 1.00 95.94 88 TYR A O 1
ATOM 701 N N . ARG A 1 89 ? -8.660 -10.071 9.474 1.00 95.69 89 ARG A N 1
ATOM 702 C CA . ARG A 1 89 ? -7.974 -10.890 10.465 1.00 95.69 89 ARG A CA 1
ATOM 703 C C . ARG A 1 89 ? -6.822 -10.111 11.076 1.00 95.69 89 ARG A C 1
ATOM 705 O O . ARG A 1 89 ? -6.097 -9.405 10.370 1.00 95.69 89 ARG A O 1
ATOM 712 N N . LEU A 1 90 ? -6.630 -10.280 12.380 1.00 95.88 90 LEU A N 1
ATOM 713 C CA . LEU A 1 90 ? -5.480 -9.749 13.101 1.00 95.88 90 LEU A CA 1
ATOM 714 C C . LEU A 1 90 ? -4.250 -10.642 12.879 1.00 95.88 90 LEU A C 1
ATOM 716 O O . LEU A 1 90 ? -4.303 -11.863 13.058 1.00 95.88 90 LEU A O 1
ATOM 720 N N . THR A 1 91 ? -3.122 -10.047 12.498 1.00 93.56 91 THR A N 1
ATOM 721 C CA . THR A 1 91 ? -1.869 -10.786 12.292 1.00 93.56 91 THR A CA 1
ATOM 722 C C . THR A 1 91 ? -1.125 -11.000 13.612 1.00 93.56 91 THR A C 1
ATOM 724 O O . THR A 1 91 ? -1.425 -10.376 14.631 1.00 93.56 91 THR A O 1
ATOM 727 N N . ALA A 1 92 ? -0.106 -11.866 13.606 1.00 89.44 92 ALA A N 1
ATOM 728 C CA . ALA A 1 92 ? 0.784 -12.019 14.760 1.00 89.44 92 ALA A CA 1
ATOM 729 C C . ALA A 1 92 ? 1.464 -10.689 15.137 1.00 89.44 92 ALA A C 1
ATOM 731 O O . ALA A 1 92 ? 1.546 -10.352 16.316 1.00 89.44 92 ALA A O 1
ATOM 732 N N . LEU A 1 93 ? 1.866 -9.899 14.133 1.00 86.50 93 LEU A N 1
ATOM 733 C CA . LEU A 1 93 ? 2.438 -8.569 14.330 1.00 86.50 93 LEU A CA 1
ATOM 734 C C . LEU A 1 93 ? 1.427 -7.614 14.985 1.00 86.50 93 LEU A C 1
ATOM 736 O O . LEU A 1 93 ? 1.783 -6.884 15.910 1.00 86.50 93 LEU A O 1
ATOM 740 N N . GLY A 1 94 ? 0.165 -7.656 14.544 1.00 90.88 94 GLY A N 1
ATOM 741 C CA . GLY A 1 94 ? -0.920 -6.870 15.128 1.00 90.88 94 GLY A CA 1
ATOM 742 C C . GLY A 1 94 ? -1.185 -7.202 16.593 1.00 90.88 94 GLY A C 1
ATOM 743 O O . GLY A 1 94 ? -1.335 -6.280 17.390 1.00 90.88 94 GLY A O 1
ATOM 744 N N . ARG A 1 95 ? -1.142 -8.486 16.976 1.00 92.38 95 ARG A N 1
ATOM 745 C CA . ARG A 1 95 ? -1.243 -8.912 18.386 1.00 92.38 95 ARG A CA 1
ATOM 746 C C . ARG A 1 95 ? -0.116 -8.329 19.236 1.00 92.38 95 ARG A C 1
ATOM 748 O O . ARG A 1 95 ? -0.373 -7.701 20.257 1.00 92.38 95 ARG A O 1
ATOM 755 N N . THR A 1 96 ? 1.134 -8.451 18.786 1.00 89.12 96 THR A N 1
ATOM 756 C CA . THR A 1 96 ? 2.284 -7.872 19.504 1.00 89.12 96 THR A CA 1
ATOM 757 C C . THR A 1 96 ? 2.172 -6.350 19.637 1.00 89.12 96 THR A C 1
ATOM 759 O O . THR A 1 96 ? 2.512 -5.786 20.681 1.00 89.12 96 THR A O 1
ATOM 762 N N . ALA A 1 97 ? 1.693 -5.671 18.593 1.00 88.19 97 ALA A N 1
ATOM 763 C CA . ALA A 1 97 ? 1.451 -4.235 18.617 1.00 88.19 97 ALA A CA 1
ATOM 764 C C . ALA A 1 97 ? 0.319 -3.860 19.593 1.00 88.19 97 ALA A C 1
ATOM 766 O O . ALA A 1 97 ? 0.498 -2.946 20.394 1.00 88.19 97 ALA A O 1
ATOM 767 N N . ALA A 1 98 ? -0.791 -4.601 19.605 1.00 91.31 98 ALA A N 1
ATOM 768 C CA . ALA A 1 98 ? -1.897 -4.410 20.543 1.00 91.31 98 ALA A CA 1
ATOM 769 C C . ALA A 1 98 ? -1.453 -4.570 22.005 1.00 91.31 98 ALA A C 1
ATOM 771 O O . ALA A 1 98 ? -1.718 -3.690 22.827 1.00 91.31 98 ALA A O 1
ATOM 772 N N . THR A 1 99 ? -0.697 -5.628 22.324 1.00 89.62 99 THR A N 1
ATOM 773 C CA . THR A 1 99 ? -0.113 -5.827 23.662 1.00 89.62 99 THR A CA 1
ATOM 774 C C . THR A 1 99 ? 0.736 -4.627 24.077 1.00 89.62 99 THR A C 1
ATOM 776 O O . THR A 1 99 ? 0.604 -4.125 25.191 1.00 89.62 99 THR A O 1
ATOM 779 N N . ARG A 1 100 ? 1.562 -4.099 23.167 1.00 85.88 100 ARG A N 1
ATOM 780 C CA . ARG A 1 100 ? 2.400 -2.923 23.439 1.00 85.88 100 ARG A CA 1
ATOM 781 C C . ARG A 1 100 ? 1.566 -1.691 23.806 1.00 85.88 100 ARG A C 1
ATOM 783 O O . ARG A 1 100 ? 1.879 -1.046 24.807 1.00 85.88 100 ARG A O 1
ATOM 790 N N . ILE A 1 101 ? 0.495 -1.420 23.052 1.00 88.38 101 ILE A N 1
ATOM 791 C CA . ILE A 1 101 ? -0.413 -0.284 23.294 1.00 88.38 101 ILE A CA 1
ATOM 792 C C . ILE A 1 101 ? -1.079 -0.406 24.660 1.00 88.38 101 ILE A C 1
ATOM 794 O O . ILE A 1 101 ? -1.137 0.579 25.395 1.00 88.38 101 ILE A O 1
ATOM 798 N N . ARG A 1 102 ? -1.520 -1.611 25.049 1.00 86.19 102 ARG A N 1
ATOM 799 C CA . ARG A 1 102 ? -2.105 -1.850 26.381 1.00 86.19 102 ARG A CA 1
ATOM 800 C C . ARG A 1 102 ? -1.128 -1.530 27.515 1.00 86.19 102 ARG A C 1
ATOM 802 O O . ARG A 1 102 ? -1.552 -1.020 28.546 1.00 86.19 102 ARG A O 1
ATOM 809 N N . HIS A 1 103 ? 0.168 -1.762 27.313 1.00 81.25 103 HIS A N 1
ATOM 810 C CA . HIS A 1 103 ? 1.222 -1.417 28.273 1.00 81.25 103 HIS A CA 1
ATOM 811 C C . HIS A 1 103 ? 1.729 0.033 28.146 1.00 81.25 103 HIS A C 1
ATOM 813 O O . HIS A 1 103 ? 2.797 0.364 28.657 1.00 81.25 103 HIS A O 1
ATOM 819 N N . GLY A 1 104 ? 0.981 0.912 27.468 1.00 69.31 104 GLY A N 1
ATOM 820 C CA . GLY A 1 104 ? 1.298 2.338 27.345 1.00 69.31 104 GLY A CA 1
ATOM 821 C C . GLY A 1 104 ? 2.359 2.668 26.294 1.00 69.31 104 GLY A C 1
ATOM 822 O O . GLY A 1 104 ? 2.697 3.837 26.108 1.00 69.31 104 GLY A O 1
ATOM 823 N N . GLY A 1 105 ? 2.871 1.674 25.567 1.00 61.72 105 GLY A N 1
ATOM 824 C CA . GLY A 1 105 ? 3.663 1.916 24.371 1.00 61.72 105 GLY A CA 1
ATOM 825 C C . GLY A 1 105 ? 2.722 2.029 23.185 1.00 61.72 105 GLY A C 1
ATOM 826 O O . GLY A 1 105 ? 2.265 0.999 22.716 1.00 61.72 105 GLY A O 1
ATOM 827 N N . GLY A 1 106 ? 2.430 3.238 22.697 1.00 59.78 106 GLY A N 1
ATOM 828 C CA . GLY A 1 106 ? 1.587 3.434 21.505 1.00 59.78 106 GLY A CA 1
ATOM 829 C C . GLY A 1 106 ? 2.041 2.601 20.295 1.00 59.78 106 GLY A C 1
ATOM 830 O O . GLY A 1 106 ? 3.043 1.877 20.354 1.00 59.78 106 GLY A O 1
ATOM 831 N N . LEU A 1 107 ? 1.330 2.711 19.172 1.00 56.91 107 LEU A N 1
ATOM 832 C CA . LEU A 1 107 ? 1.773 2.163 17.893 1.00 56.91 107 LEU A CA 1
ATOM 833 C C . LEU A 1 107 ? 3.120 2.789 17.534 1.00 56.91 107 LEU A C 1
ATOM 835 O O . LEU A 1 107 ? 3.221 3.800 16.851 1.00 56.91 107 LEU A O 1
ATOM 839 N N . ARG A 1 108 ? 4.190 2.168 18.026 1.00 44.78 108 ARG A N 1
ATOM 840 C CA . ARG A 1 108 ? 5.530 2.372 17.523 1.00 44.78 108 ARG A CA 1
ATOM 841 C C . ARG A 1 108 ? 5.486 1.850 16.103 1.00 44.78 108 ARG A C 1
ATOM 843 O O . ARG A 1 108 ? 5.384 0.634 15.913 1.00 44.78 108 ARG A O 1
ATOM 850 N N . GLU A 1 109 ? 5.591 2.772 15.152 1.00 38.38 109 GLU A N 1
ATOM 851 C CA . GLU A 1 109 ? 6.234 2.506 13.871 1.00 38.38 109 GLU A CA 1
ATOM 852 C C . GLU A 1 109 ? 7.403 1.546 14.150 1.00 38.38 109 GLU A C 1
ATOM 854 O O . GLU A 1 109 ? 8.166 1.774 15.105 1.00 38.38 109 GLU A O 1
ATOM 859 N N . PRO A 1 110 ? 7.471 0.392 13.467 1.00 33.12 110 PRO A N 1
ATOM 860 C CA . PRO A 1 110 ? 8.449 -0.630 13.788 1.00 33.12 110 PRO A CA 1
ATOM 861 C C . PRO A 1 110 ? 9.837 0.004 13.850 1.00 33.12 110 PRO A C 1
ATOM 863 O O . PRO A 1 110 ? 10.256 0.725 12.950 1.00 33.12 110 PRO A O 1
ATOM 866 N N . LYS A 1 111 ? 10.527 -0.247 14.966 1.00 29.47 111 LYS A N 1
ATOM 867 C CA . LYS A 1 111 ? 11.904 0.173 15.205 1.00 29.47 111 LYS A CA 1
ATOM 868 C C . LYS A 1 111 ? 12.770 -0.533 14.162 1.00 29.47 111 LYS A C 1
ATOM 870 O O . LYS A 1 111 ? 13.203 -1.660 14.386 1.00 29.47 111 LYS A O 1
ATOM 875 N N . VAL A 1 112 ? 12.959 0.110 13.013 1.00 36.38 112 VAL A N 1
ATOM 876 C CA . VAL A 1 112 ? 13.972 -0.256 12.028 1.00 36.38 112 VAL A CA 1
ATOM 877 C C . VAL A 1 112 ? 15.295 -0.271 12.786 1.00 36.38 112 VAL A C 1
ATOM 879 O O . VAL A 1 112 ? 15.645 0.690 13.479 1.00 36.38 112 VAL A O 1
ATOM 882 N N . ALA A 1 113 ? 15.966 -1.418 12.767 1.00 35.19 113 ALA A N 1
ATOM 883 C CA . ALA A 1 113 ? 17.310 -1.547 13.294 1.00 35.19 113 ALA A CA 1
ATOM 884 C C . ALA A 1 113 ? 18.181 -0.461 12.649 1.00 35.19 113 ALA A C 1
ATOM 886 O O . ALA A 1 113 ? 18.260 -0.416 11.430 1.00 35.19 113 ALA A O 1
ATOM 887 N N . ALA A 1 114 ? 18.779 0.398 13.480 1.00 34.47 114 ALA A N 1
ATOM 888 C CA . ALA A 1 114 ? 19.595 1.550 13.098 1.00 34.47 114 ALA A CA 1
ATOM 889 C C . ALA A 1 114 ? 18.913 2.536 12.120 1.00 34.47 114 ALA A C 1
ATOM 891 O O . ALA A 1 114 ? 18.653 2.252 10.959 1.00 34.47 114 ALA A O 1
ATOM 892 N N . THR A 1 115 ? 18.688 3.762 12.585 1.00 36.91 115 THR A N 1
ATOM 893 C CA . THR A 1 115 ? 18.436 4.928 11.725 1.00 36.91 115 THR A CA 1
ATOM 894 C C . THR A 1 115 ? 19.353 4.945 10.495 1.00 36.91 115 THR A C 1
ATOM 896 O O . THR A 1 115 ? 20.571 5.011 10.665 1.00 36.91 115 THR A O 1
ATOM 899 N N . PRO A 1 116 ? 18.813 5.157 9.290 1.00 35.88 116 PRO A N 1
ATOM 900 C CA . PRO A 1 116 ? 19.011 6.408 8.603 1.00 35.88 116 PRO A CA 1
ATOM 901 C C . PRO A 1 116 ? 17.962 7.410 9.109 1.00 35.88 116 PRO A C 1
ATOM 903 O O . PRO A 1 116 ? 16.919 7.039 9.639 1.00 35.88 116 PRO A O 1
ATOM 906 N N . LYS A 1 117 ? 18.301 8.694 9.030 1.00 37.59 117 LYS A N 1
ATOM 907 C CA . LYS A 1 117 ? 17.464 9.860 9.354 1.00 37.59 117 LYS A CA 1
ATOM 908 C C . LYS A 1 117 ? 15.981 9.650 9.009 1.00 37.59 117 LYS A C 1
ATOM 910 O O . LYS A 1 117 ? 15.689 8.969 8.030 1.00 37.59 117 LYS A O 1
ATOM 915 N N . ALA A 1 118 ? 15.082 10.312 9.754 1.00 38.38 118 ALA A N 1
ATOM 916 C CA . ALA A 1 118 ? 13.691 10.535 9.339 1.00 38.38 118 ALA A CA 1
ATOM 917 C C . ALA A 1 118 ? 13.641 10.689 7.810 1.00 38.38 118 ALA A C 1
ATOM 919 O O . ALA A 1 118 ? 14.471 11.459 7.301 1.00 38.38 118 ALA A O 1
ATOM 920 N N . PRO A 1 119 ? 12.778 9.950 7.078 1.00 43.41 119 PRO A N 1
ATOM 921 C CA . PRO A 1 119 ? 12.708 10.139 5.643 1.00 43.41 119 PRO A CA 1
ATOM 922 C C . PRO A 1 119 ? 12.449 11.626 5.462 1.00 43.41 119 PRO A C 1
ATOM 924 O O . PRO A 1 119 ? 11.488 12.174 6.012 1.00 43.41 119 PRO A O 1
ATOM 927 N N . LYS A 1 120 ? 13.377 12.309 4.782 1.00 46.69 120 LYS A N 1
ATOM 928 C CA . LYS A 1 120 ? 13.091 13.649 4.281 1.00 46.69 120 LYS A CA 1
ATOM 929 C C . LYS A 1 120 ? 11.703 13.562 3.642 1.00 46.69 120 LYS A C 1
ATOM 931 O O . LYS A 1 120 ? 11.436 12.533 3.014 1.00 46.69 120 LYS A O 1
ATOM 936 N N . PRO A 1 121 ? 10.815 14.555 3.824 1.00 56.34 121 PRO A N 1
ATOM 937 C CA . PRO A 1 121 ? 9.590 14.584 3.038 1.00 56.34 121 PRO A CA 1
ATOM 938 C C . PRO A 1 121 ? 10.016 14.380 1.589 1.00 56.34 121 PRO A C 1
ATOM 940 O O . PRO A 1 121 ? 10.768 15.214 1.085 1.00 56.34 121 PRO A O 1
ATOM 943 N N . VAL A 1 122 ? 9.658 13.225 1.007 1.00 66.81 122 VAL A N 1
ATOM 944 C CA . VAL A 1 122 ? 10.191 12.832 -0.296 1.00 66.81 122 VAL A CA 1
ATOM 945 C C . VAL A 1 122 ? 9.732 13.912 -1.247 1.00 66.81 122 VAL A C 1
ATOM 947 O O . VAL A 1 122 ? 8.534 14.124 -1.456 1.00 66.81 122 VAL A O 1
ATOM 950 N N . THR A 1 123 ? 10.690 14.703 -1.697 1.00 85.38 123 THR A N 1
ATOM 951 C CA . THR A 1 123 ? 10.381 15.875 -2.499 1.00 85.38 123 THR A CA 1
ATOM 952 C C . THR A 1 123 ? 9.902 15.394 -3.862 1.00 85.38 123 THR A C 1
ATOM 954 O O . THR A 1 123 ? 10.307 14.332 -4.334 1.00 85.38 123 THR A O 1
ATOM 957 N N . VAL A 1 124 ? 9.067 16.187 -4.539 1.00 85.62 124 VAL A N 1
ATOM 958 C CA . VAL A 1 124 ? 8.684 15.890 -5.932 1.00 85.62 124 VAL A CA 1
ATOM 959 C C . VAL A 1 124 ? 9.919 15.672 -6.814 1.00 85.62 124 VAL A C 1
ATOM 961 O O . VAL A 1 124 ? 9.917 14.810 -7.683 1.00 85.62 124 VAL A O 1
ATOM 964 N N . ARG A 1 125 ? 11.011 16.385 -6.513 1.00 86.88 125 ARG A N 1
ATOM 965 C CA . ARG A 1 125 ? 12.310 16.224 -7.157 1.00 86.88 125 ARG A CA 1
ATOM 966 C C . ARG A 1 125 ? 12.922 14.846 -6.921 1.00 86.88 125 ARG A C 1
ATOM 968 O O . ARG A 1 125 ? 13.403 14.248 -7.871 1.00 86.88 125 ARG A O 1
ATOM 975 N N . GLU A 1 126 ? 12.900 14.332 -5.695 1.00 88.88 126 GLU A N 1
ATOM 976 C CA . GLU A 1 126 ? 13.406 12.986 -5.386 1.00 88.88 126 GLU A CA 1
ATOM 977 C C . GLU A 1 126 ? 12.556 11.900 -6.065 1.00 88.88 126 GLU A C 1
ATOM 979 O O . GLU A 1 126 ? 13.114 10.947 -6.606 1.00 88.88 126 GLU A O 1
ATOM 984 N N . LEU A 1 127 ? 11.228 12.073 -6.113 1.00 90.00 127 LEU A N 1
ATOM 985 C CA . LEU A 1 127 ? 10.332 11.180 -6.862 1.00 90.00 127 LEU A CA 1
ATOM 986 C C . LEU A 1 127 ? 10.625 11.223 -8.364 1.00 90.00 127 LEU A C 1
ATOM 988 O O . LEU A 1 127 ? 10.720 10.177 -9.004 1.00 90.00 127 LEU A O 1
ATOM 992 N N . TYR A 1 128 ? 10.794 12.424 -8.921 1.00 91.56 128 TYR A N 1
ATOM 993 C CA . TYR A 1 128 ? 11.130 12.618 -10.327 1.00 91.56 128 TYR A CA 1
ATOM 994 C C . TYR A 1 128 ? 12.479 11.988 -10.662 1.00 91.56 128 TYR A C 1
ATOM 996 O O . TYR A 1 128 ? 12.567 11.203 -11.602 1.00 91.56 128 TYR A O 1
ATOM 1004 N N . ASP A 1 129 ? 13.519 12.294 -9.885 1.00 90.38 129 ASP A N 1
ATOM 1005 C CA . ASP A 1 129 ? 14.868 11.784 -10.116 1.00 90.3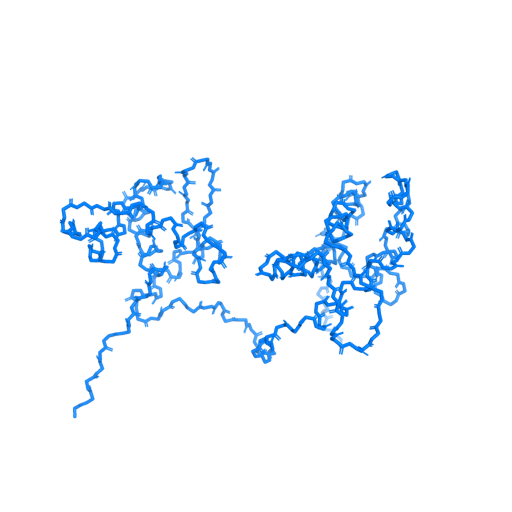8 129 ASP A CA 1
ATOM 1006 C C . ASP A 1 129 ? 14.858 10.253 -10.094 1.00 90.38 129 ASP A C 1
ATOM 1008 O O . ASP A 1 129 ? 15.391 9.630 -11.009 1.00 90.38 129 ASP A O 1
ATOM 1012 N N . ALA A 1 130 ? 14.157 9.641 -9.137 1.00 90.44 130 ALA A N 1
ATOM 1013 C CA . ALA A 1 130 ? 14.052 8.191 -9.038 1.00 90.44 130 ALA A CA 1
ATOM 1014 C C . ALA A 1 130 ? 13.226 7.557 -10.177 1.00 90.44 130 ALA A C 1
ATOM 1016 O O . ALA A 1 130 ? 13.655 6.555 -10.749 1.00 90.44 130 ALA A O 1
ATOM 1017 N N . ALA A 1 131 ? 12.077 8.131 -10.551 1.00 90.75 131 ALA A N 1
ATOM 1018 C CA . ALA A 1 131 ? 11.234 7.608 -11.632 1.00 90.75 131 ALA A CA 1
ATOM 1019 C C . ALA A 1 131 ? 11.863 7.804 -13.026 1.00 90.75 131 ALA A C 1
ATOM 1021 O O . ALA A 1 131 ? 11.744 6.938 -13.897 1.00 90.75 131 ALA A O 1
ATOM 1022 N N . SER A 1 132 ? 12.578 8.916 -13.231 1.00 91.69 132 SER A N 1
ATOM 1023 C CA . SER A 1 132 ? 13.218 9.266 -14.509 1.00 91.69 132 SER A CA 1
ATOM 1024 C C . SER A 1 132 ? 14.280 8.256 -14.952 1.00 91.69 132 SER A C 1
ATOM 1026 O O . SER A 1 132 ? 14.486 8.060 -16.153 1.00 91.69 132 SER A O 1
ATOM 1028 N N . LEU A 1 133 ? 14.894 7.550 -13.994 1.00 91.06 133 LEU A N 1
ATOM 1029 C CA . LEU A 1 133 ? 15.858 6.475 -14.247 1.00 91.06 133 LEU A CA 1
ATOM 1030 C C . LEU A 1 133 ? 15.251 5.274 -14.975 1.00 91.06 133 LEU A C 1
ATOM 1032 O O . LEU A 1 133 ? 16.002 4.486 -15.546 1.00 91.06 133 LEU A O 1
ATOM 1036 N N . TYR A 1 134 ? 13.926 5.116 -14.935 1.00 93.25 134 TYR A N 1
ATOM 1037 C CA . TYR A 1 134 ? 13.220 3.977 -15.522 1.00 93.25 134 TYR A CA 1
ATOM 1038 C C . TYR A 1 134 ? 12.338 4.397 -16.697 1.00 93.25 134 TYR A C 1
ATOM 1040 O O . TYR A 1 134 ? 12.332 3.713 -17.718 1.00 93.25 134 TYR A O 1
ATOM 1048 N N . SER A 1 135 ? 11.672 5.553 -16.614 1.00 91.00 135 SER A N 1
ATOM 1049 C CA . SER A 1 135 ? 10.791 6.052 -17.687 1.00 91.00 135 SER A CA 1
ATOM 1050 C C . SER A 1 135 ? 11.533 6.412 -18.981 1.00 91.00 135 SER A C 1
ATOM 1052 O O . SER A 1 135 ? 10.927 6.533 -20.048 1.00 91.00 135 SER A O 1
ATOM 1054 N N . SER A 1 136 ? 12.854 6.586 -18.912 1.00 87.56 136 SER A N 1
ATOM 1055 C CA . SER A 1 136 ? 13.716 6.865 -20.065 1.00 87.56 136 SER A CA 1
ATOM 1056 C C . SER A 1 136 ? 14.432 5.628 -20.618 1.00 87.56 136 SER A C 1
ATOM 1058 O O . SER A 1 136 ? 15.105 5.732 -21.645 1.00 87.56 136 SER A O 1
ATOM 1060 N N . LYS A 1 137 ? 14.296 4.454 -19.983 1.00 92.56 137 LYS A N 1
ATOM 1061 C CA . LYS A 1 137 ? 15.045 3.265 -20.398 1.00 92.56 137 LYS A CA 1
ATOM 1062 C C . LYS A 1 137 ? 14.561 2.713 -21.745 1.00 92.56 137 LYS A C 1
ATOM 1064 O O . LYS A 1 137 ? 13.350 2.565 -21.936 1.00 92.56 137 LYS A O 1
ATOM 1069 N N . PRO A 1 138 ? 15.478 2.342 -22.661 1.00 92.81 138 PRO A N 1
ATOM 1070 C CA . PRO A 1 138 ? 15.118 1.783 -23.963 1.00 92.81 138 PRO A CA 1
ATOM 1071 C C . PRO A 1 138 ? 14.253 0.526 -23.872 1.00 92.81 138 PRO A C 1
ATOM 1073 O O . PRO A 1 138 ? 13.385 0.326 -24.715 1.00 92.81 138 PRO A O 1
ATOM 1076 N N . GLU A 1 139 ? 14.470 -0.319 -22.863 1.00 94.75 139 GLU A N 1
ATOM 1077 C CA . GLU A 1 139 ? 13.704 -1.551 -22.664 1.00 94.75 139 GLU A CA 1
ATOM 1078 C C . GLU A 1 139 ? 12.230 -1.260 -22.387 1.00 94.75 139 GLU A C 1
ATOM 1080 O O . GLU A 1 139 ? 11.361 -1.904 -22.966 1.00 94.75 139 GLU A O 1
ATOM 1085 N N . PHE A 1 140 ? 11.958 -0.251 -21.557 1.00 95.31 140 PHE A N 1
ATOM 1086 C CA . PHE A 1 140 ? 10.599 0.188 -21.262 1.00 95.31 140 PHE A CA 1
ATOM 1087 C C . PHE A 1 140 ? 9.939 0.828 -22.487 1.00 95.31 140 PHE A C 1
ATOM 1089 O O . PHE A 1 140 ? 8.808 0.490 -22.822 1.00 95.31 140 PHE A O 1
ATOM 1096 N N . ARG A 1 141 ? 10.661 1.688 -23.218 1.00 93.69 141 ARG A N 1
ATOM 1097 C CA . ARG A 1 141 ? 10.133 2.313 -24.444 1.00 93.69 141 ARG A CA 1
ATOM 1098 C C . ARG A 1 141 ? 9.785 1.285 -25.518 1.00 93.69 141 ARG A C 1
ATOM 1100 O O . ARG A 1 141 ? 8.707 1.343 -26.092 1.00 93.69 141 ARG A O 1
ATOM 1107 N N . ARG A 1 142 ? 10.645 0.284 -25.719 1.00 94.06 142 ARG A N 1
ATOM 1108 C CA . ARG A 1 142 ? 10.360 -0.828 -26.637 1.00 94.06 142 ARG A CA 1
ATOM 1109 C C . ARG A 1 142 ? 9.147 -1.642 -26.212 1.00 94.06 142 ARG A C 1
ATOM 1111 O O . ARG A 1 142 ? 8.434 -2.123 -27.081 1.00 94.06 142 ARG A O 1
ATOM 1118 N N . TRP A 1 143 ? 8.915 -1.800 -24.910 1.00 96.44 143 TRP A N 1
ATOM 1119 C CA . TRP A 1 143 ? 7.718 -2.475 -24.417 1.00 96.44 143 TRP A CA 1
ATOM 1120 C C . TRP A 1 143 ? 6.441 -1.659 -24.645 1.00 96.44 143 TRP A C 1
ATOM 1122 O O . TRP A 1 143 ? 5.424 -2.237 -25.019 1.00 96.44 143 TRP A O 1
ATOM 1132 N N . GLN A 1 144 ? 6.497 -0.329 -24.493 1.00 93.31 144 GLN A N 1
ATOM 1133 C CA . GLN A 1 144 ? 5.367 0.547 -24.831 1.00 93.31 144 GLN A CA 1
ATOM 1134 C C . GLN A 1 144 ? 4.970 0.410 -26.313 1.00 93.31 144 GLN A C 1
ATOM 1136 O O . GLN A 1 144 ? 3.782 0.417 -26.628 1.00 93.31 144 GLN A O 1
ATOM 1141 N N . ASP A 1 145 ? 5.950 0.233 -27.206 1.00 93.75 145 ASP A N 1
ATOM 1142 C CA . ASP A 1 145 ? 5.705 0.001 -28.636 1.00 93.75 145 ASP A CA 1
ATOM 1143 C C . ASP A 1 145 ? 5.297 -1.453 -28.943 1.00 93.75 145 ASP A C 1
ATOM 1145 O O . ASP A 1 145 ? 4.496 -1.710 -29.844 1.00 93.75 145 ASP A O 1
ATOM 1149 N N . ASN A 1 146 ? 5.855 -2.419 -28.210 1.00 93.94 146 ASN A N 1
ATOM 1150 C CA . ASN A 1 146 ? 5.612 -3.846 -28.380 1.00 93.94 146 ASN A CA 1
ATOM 1151 C C . ASN A 1 146 ? 5.550 -4.568 -27.019 1.00 93.94 146 ASN A C 1
ATOM 1153 O O . ASN A 1 146 ? 6.601 -4.905 -26.460 1.00 93.94 146 ASN A O 1
ATOM 1157 N N . PRO A 1 147 ? 4.346 -4.922 -26.529 1.00 92.94 147 PRO A N 1
ATOM 1158 C CA . PRO A 1 147 ? 4.166 -5.583 -25.236 1.00 92.94 147 PRO A CA 1
ATOM 1159 C C . PRO A 1 147 ? 4.894 -6.929 -25.079 1.00 92.94 147 PRO A C 1
ATOM 1161 O O . PRO A 1 147 ? 5.031 -7.433 -23.959 1.00 92.94 147 PRO A O 1
ATOM 1164 N N . GLU A 1 148 ? 5.371 -7.535 -26.171 1.00 90.50 148 GLU A N 1
ATOM 1165 C CA . GLU A 1 148 ? 6.173 -8.763 -26.147 1.00 90.50 148 GLU A CA 1
ATOM 1166 C C . GLU A 1 148 ? 7.649 -8.548 -25.767 1.00 90.50 148 GLU A C 1
ATOM 1168 O O . GLU A 1 148 ? 8.345 -9.516 -25.462 1.00 90.50 148 GLU A O 1
ATOM 1173 N N . GLU A 1 149 ? 8.152 -7.313 -25.764 1.00 91.12 149 GLU A N 1
ATOM 1174 C CA . GLU A 1 149 ? 9.516 -7.001 -25.319 1.00 91.12 149 GLU A CA 1
ATOM 1175 C C . GLU A 1 149 ? 9.591 -6.815 -23.787 1.00 91.12 149 GLU A C 1
ATOM 1177 O O . GLU A 1 149 ? 8.584 -6.553 -23.141 1.00 91.12 149 GLU A O 1
ATOM 1182 N N . PRO A 1 150 ? 10.758 -6.984 -23.146 1.00 91.81 150 PRO A N 1
ATOM 1183 C CA . PRO A 1 150 ? 11.886 -7.748 -23.635 1.00 91.81 150 PRO A CA 1
ATOM 1184 C C . PRO A 1 150 ? 11.526 -9.233 -23.741 1.00 91.81 150 PRO A C 1
ATOM 1186 O O . PRO A 1 150 ? 10.855 -9.786 -22.866 1.00 91.81 150 PRO A O 1
ATOM 1189 N N . ARG A 1 151 ? 12.019 -9.885 -24.796 1.00 92.31 151 ARG A N 1
ATOM 1190 C CA . ARG A 1 151 ? 11.902 -11.347 -24.978 1.00 92.31 151 ARG A CA 1
ATOM 1191 C C . ARG A 1 151 ? 12.984 -12.145 -24.247 1.00 92.31 151 ARG A C 1
ATOM 1193 O O . ARG A 1 151 ? 12.835 -13.339 -24.032 1.00 92.31 151 ARG A O 1
ATOM 1200 N N . GLU A 1 152 ? 14.068 -11.481 -23.860 1.00 93.56 152 GLU A N 1
ATOM 1201 C CA . GLU A 1 152 ? 15.241 -12.097 -23.237 1.00 93.56 152 GLU A CA 1
ATOM 1202 C C . GLU A 1 152 ? 15.482 -11.538 -21.833 1.00 93.56 152 GLU A C 1
ATOM 1204 O O . GLU A 1 152 ? 15.392 -10.324 -21.615 1.00 93.56 152 GLU A O 1
ATOM 1209 N N . TRP A 1 153 ? 15.890 -12.412 -20.905 1.00 92.31 153 TRP A N 1
ATOM 1210 C CA . TRP A 1 153 ? 16.216 -12.020 -19.533 1.00 92.31 153 TRP A CA 1
ATOM 1211 C C . TRP A 1 153 ? 17.354 -10.999 -19.457 1.00 92.31 153 TRP A C 1
ATOM 1213 O O . TRP A 1 153 ? 17.323 -10.117 -18.611 1.00 92.31 153 TRP A O 1
ATOM 1223 N N . SER A 1 154 ? 18.338 -11.055 -20.356 1.00 90.75 154 SER A N 1
ATOM 1224 C CA . SER A 1 154 ? 19.466 -10.110 -20.400 1.00 90.75 154 SER A CA 1
ATOM 1225 C C . SER A 1 154 ? 19.007 -8.644 -20.456 1.00 90.75 154 SER A C 1
ATOM 1227 O O . SER A 1 154 ? 19.545 -7.787 -19.756 1.00 90.75 154 SER A O 1
ATOM 1229 N N . LYS A 1 155 ? 17.962 -8.368 -21.242 1.00 92.88 155 LYS A N 1
ATOM 1230 C CA . LYS A 1 155 ? 17.351 -7.042 -21.384 1.00 92.88 155 LYS A CA 1
ATOM 1231 C C . LYS A 1 155 ? 16.493 -6.694 -20.165 1.00 92.88 155 LYS A C 1
ATOM 1233 O O . LYS A 1 155 ? 16.585 -5.584 -19.652 1.00 92.88 155 LYS A O 1
ATOM 1238 N N . ALA A 1 156 ? 15.714 -7.646 -19.645 1.00 92.69 156 ALA A N 1
ATOM 1239 C CA . ALA A 1 156 ? 14.966 -7.452 -18.398 1.00 92.69 156 ALA A CA 1
ATOM 1240 C C . ALA A 1 156 ? 15.904 -7.119 -17.220 1.00 92.69 156 ALA A C 1
ATOM 1242 O O . ALA A 1 156 ? 15.672 -6.167 -16.476 1.00 92.69 156 ALA A O 1
ATOM 1243 N N . ALA A 1 157 ? 17.020 -7.837 -17.105 1.00 90.38 157 ALA A N 1
ATOM 1244 C CA . ALA A 1 157 ? 18.072 -7.595 -16.131 1.00 90.38 157 ALA A CA 1
ATOM 1245 C C . ALA A 1 157 ? 18.706 -6.206 -16.309 1.00 90.38 157 ALA A C 1
ATOM 1247 O O . ALA A 1 157 ? 18.891 -5.497 -15.322 1.00 90.38 157 ALA A O 1
ATOM 1248 N N . ALA A 1 158 ? 18.973 -5.767 -17.545 1.00 91.06 158 ALA A N 1
ATOM 1249 C CA . ALA A 1 158 ? 19.465 -4.412 -17.821 1.00 91.06 158 ALA A CA 1
ATOM 1250 C C . ALA A 1 158 ? 18.479 -3.325 -17.351 1.00 91.06 158 ALA A C 1
ATOM 1252 O O . ALA A 1 158 ? 18.874 -2.332 -16.721 1.00 91.06 158 ALA A O 1
ATOM 1253 N N . PHE A 1 159 ? 17.176 -3.538 -17.562 1.00 93.94 159 PHE A N 1
ATOM 1254 C CA . PHE A 1 159 ? 16.144 -2.645 -17.040 1.00 93.94 159 PHE A CA 1
ATOM 1255 C C . PHE A 1 159 ? 16.141 -2.596 -15.504 1.00 93.94 159 PHE A C 1
ATOM 1257 O O . PHE A 1 159 ? 16.162 -1.506 -14.926 1.00 93.94 159 PHE A O 1
ATOM 1264 N N . LEU A 1 160 ? 16.211 -3.749 -14.835 1.00 91.44 160 LEU A N 1
ATOM 1265 C CA . LEU A 1 160 ? 16.239 -3.846 -13.368 1.00 91.44 160 LEU A CA 1
ATOM 1266 C C . LEU A 1 160 ? 17.557 -3.342 -12.739 1.00 91.44 160 LEU A C 1
ATOM 1268 O O . LEU A 1 160 ? 17.640 -3.142 -11.522 1.00 91.44 160 LEU A O 1
ATOM 1272 N N . GLY A 1 161 ? 18.579 -3.090 -13.564 1.00 89.31 161 GLY A N 1
ATOM 1273 C CA . GLY A 1 161 ? 19.915 -2.700 -13.114 1.00 89.31 161 GLY A CA 1
ATOM 1274 C C . GLY A 1 161 ? 20.727 -3.878 -12.574 1.00 89.31 161 GLY A C 1
ATOM 1275 O O . GLY A 1 161 ? 21.626 -3.680 -11.775 1.00 89.31 161 GLY A O 1
ATOM 1276 N N . LEU A 1 162 ? 20.415 -5.098 -13.006 1.00 86.94 162 LEU A N 1
ATOM 1277 C CA . LEU A 1 162 ? 21.057 -6.355 -12.604 1.00 86.94 162 LEU A CA 1
ATOM 1278 C C . LEU A 1 162 ? 22.211 -6.738 -13.543 1.00 86.94 162 LEU A C 1
ATOM 1280 O O . LEU A 1 162 ? 22.490 -7.9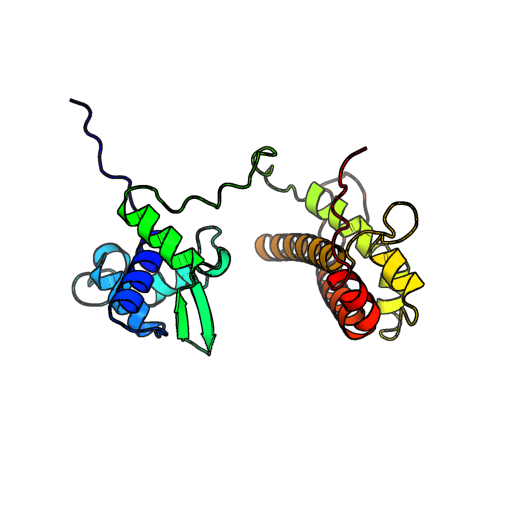11 -13.777 1.00 86.94 162 LEU A O 1
ATOM 1284 N N . THR A 1 163 ? 22.864 -5.753 -14.148 1.00 83.31 163 THR A N 1
ATOM 1285 C CA . THR A 1 163 ? 23.980 -5.962 -15.077 1.00 83.31 163 THR A CA 1
ATOM 1286 C C . THR A 1 163 ? 25.252 -5.350 -14.510 1.00 83.31 163 THR A C 1
ATOM 1288 O O . THR A 1 163 ? 25.212 -4.310 -13.857 1.00 83.31 163 THR A O 1
ATOM 1291 N N . GLY A 1 164 ? 26.407 -5.955 -14.787 1.00 79.00 164 GLY A N 1
ATOM 1292 C CA . GLY A 1 164 ? 27.690 -5.449 -14.297 1.00 79.00 164 GLY A CA 1
ATOM 1293 C C . GLY A 1 164 ? 27.888 -5.716 -12.803 1.00 79.00 164 GLY A C 1
ATOM 1294 O O . GLY A 1 164 ? 27.761 -6.854 -12.359 1.00 79.00 164 GLY A O 1
ATOM 1295 N N . LYS A 1 165 ? 28.230 -4.678 -12.028 1.00 69.88 165 LYS A N 1
ATOM 1296 C CA . LYS A 1 165 ? 28.569 -4.806 -10.594 1.00 69.88 165 LYS A CA 1
ATOM 1297 C C . LYS A 1 165 ? 27.399 -5.293 -9.731 1.00 69.88 165 LYS A C 1
ATOM 1299 O O . LYS A 1 165 ? 27.632 -5.903 -8.694 1.00 69.88 165 LYS A O 1
ATOM 1304 N N . ASP A 1 166 ? 26.176 -5.087 -10.208 1.00 74.62 166 ASP A N 1
ATOM 1305 C CA . ASP A 1 166 ? 24.934 -5.371 -9.489 1.00 74.62 166 ASP A CA 1
ATOM 1306 C C . ASP A 1 166 ? 24.254 -6.676 -9.950 1.00 74.62 166 ASP A C 1
ATOM 1308 O O . ASP A 1 166 ? 23.129 -6.979 -9.561 1.00 74.62 166 ASP A O 1
ATOM 1312 N N . ALA A 1 167 ? 24.943 -7.500 -10.750 1.00 67.62 167 ALA A N 1
ATOM 1313 C CA . ALA A 1 167 ? 24.401 -8.751 -11.297 1.00 67.62 167 ALA A CA 1
ATOM 1314 C C . ALA A 1 167 ? 24.090 -9.844 -10.256 1.00 67.62 167 ALA A C 1
ATOM 1316 O O . ALA A 1 167 ? 23.445 -10.842 -10.575 1.00 67.62 167 ALA A O 1
ATOM 1317 N N . GLY A 1 168 ? 24.553 -9.669 -9.016 1.00 67.31 168 GLY A N 1
ATOM 1318 C CA . GLY A 1 168 ? 24.266 -10.563 -7.891 1.00 67.31 168 GLY A CA 1
ATOM 1319 C C . GLY A 1 168 ? 23.125 -10.101 -6.983 1.00 67.31 168 GLY A C 1
ATOM 1320 O O . GLY A 1 168 ? 22.880 -10.761 -5.975 1.00 67.31 168 GLY A O 1
ATOM 1321 N N . LEU A 1 169 ? 22.481 -8.966 -7.279 1.00 77.44 169 LEU A N 1
ATOM 1322 C CA . LEU A 1 169 ? 21.339 -8.490 -6.500 1.00 77.44 169 LEU A CA 1
ATOM 1323 C C . LEU A 1 169 ? 20.094 -9.329 -6.791 1.00 77.44 169 LEU A C 1
ATOM 1325 O O . LEU A 1 169 ? 19.907 -9.798 -7.912 1.00 77.44 169 LEU A O 1
ATOM 1329 N N . ASP A 1 170 ? 19.239 -9.466 -5.776 1.00 83.00 170 ASP A N 1
ATOM 1330 C CA . ASP A 1 170 ? 17.977 -10.195 -5.879 1.00 83.00 170 ASP A CA 1
ATOM 1331 C C . ASP A 1 170 ? 17.039 -9.485 -6.877 1.00 83.00 170 ASP A C 1
ATOM 1333 O O . ASP A 1 170 ? 16.625 -8.341 -6.636 1.00 83.00 170 ASP A O 1
ATOM 1337 N N . PRO A 1 171 ? 16.681 -10.140 -7.995 1.00 83.44 171 PRO A N 1
ATOM 1338 C CA . PRO A 1 171 ? 15.814 -9.556 -8.999 1.00 83.44 171 PRO A CA 1
ATOM 1339 C C . PRO A 1 171 ? 14.416 -9.201 -8.486 1.00 83.44 171 PRO A C 1
ATOM 1341 O O . PRO A 1 171 ? 13.842 -8.206 -8.933 1.00 83.44 171 PRO A O 1
ATOM 1344 N N . ILE A 1 172 ? 13.876 -9.981 -7.541 1.00 83.88 172 ILE A N 1
ATOM 1345 C CA . ILE A 1 172 ? 12.562 -9.726 -6.937 1.00 83.88 172 ILE A CA 1
ATOM 1346 C C . ILE A 1 172 ? 12.642 -8.459 -6.097 1.00 83.88 172 ILE A C 1
ATOM 1348 O O . ILE A 1 172 ? 11.808 -7.565 -6.241 1.00 83.88 172 ILE A O 1
ATOM 1352 N N . GLN A 1 173 ? 13.677 -8.348 -5.264 1.00 83.62 173 GLN A N 1
ATOM 1353 C CA . GLN A 1 173 ? 13.889 -7.159 -4.448 1.00 83.62 173 GLN A CA 1
ATOM 1354 C C . GLN A 1 173 ? 14.026 -5.908 -5.324 1.00 83.62 173 GLN A C 1
ATOM 1356 O O . GLN A 1 173 ? 13.400 -4.889 -5.041 1.00 83.62 173 GLN A O 1
ATOM 1361 N N . ARG A 1 174 ? 14.787 -5.987 -6.422 1.00 87.00 174 ARG A N 1
ATOM 1362 C CA . ARG A 1 174 ? 14.932 -4.867 -7.361 1.00 87.00 174 ARG A CA 1
ATOM 1363 C C . ARG A 1 174 ? 13.617 -4.496 -8.035 1.00 87.00 174 ARG A C 1
ATOM 1365 O O . ARG A 1 174 ? 13.314 -3.312 -8.131 1.00 87.00 174 ARG A O 1
ATOM 1372 N N . ALA A 1 175 ? 12.820 -5.470 -8.470 1.00 87.75 175 ALA A N 1
ATOM 1373 C CA . ALA A 1 175 ? 11.505 -5.199 -9.045 1.00 87.75 175 ALA A CA 1
ATOM 1374 C C . ALA A 1 175 ? 10.572 -4.498 -8.038 1.00 87.75 175 ALA A C 1
ATOM 1376 O O . ALA A 1 175 ? 9.914 -3.522 -8.398 1.00 87.75 175 ALA A O 1
ATOM 1377 N N . GLU A 1 176 ? 10.555 -4.940 -6.778 1.00 86.06 176 GLU A N 1
ATOM 1378 C CA . GLU A 1 176 ? 9.773 -4.309 -5.706 1.00 86.06 176 GLU A CA 1
ATOM 1379 C C . GLU A 1 176 ? 10.254 -2.887 -5.389 1.00 86.06 176 GLU A C 1
ATOM 1381 O O . GLU A 1 176 ? 9.440 -1.972 -5.300 1.00 86.06 176 GLU A O 1
ATOM 1386 N N . GLU A 1 177 ? 11.566 -2.655 -5.302 1.00 87.00 177 GLU A N 1
ATOM 1387 C CA . GLU A 1 177 ? 12.128 -1.313 -5.087 1.00 87.00 177 GLU A CA 1
ATOM 1388 C C . GLU A 1 177 ? 11.690 -0.328 -6.182 1.00 87.00 177 GLU A C 1
ATOM 1390 O O . GLU A 1 177 ? 11.334 0.816 -5.891 1.00 87.00 177 GLU A O 1
ATOM 1395 N N . ILE A 1 178 ? 11.669 -0.774 -7.442 1.00 90.38 178 ILE A N 1
ATOM 1396 C CA . ILE A 1 178 ? 11.211 0.051 -8.565 1.00 90.38 178 ILE A CA 1
ATOM 1397 C C . ILE A 1 178 ? 9.699 0.293 -8.470 1.00 90.38 178 ILE A C 1
ATOM 1399 O O . ILE A 1 178 ? 9.260 1.432 -8.637 1.00 90.38 178 ILE A O 1
ATOM 1403 N N . ARG A 1 179 ? 8.897 -0.739 -8.159 1.00 91.75 179 ARG A N 1
ATOM 1404 C CA . ARG A 1 179 ? 7.439 -0.603 -7.975 1.00 91.75 179 ARG A CA 1
ATOM 1405 C C . ARG A 1 179 ? 7.096 0.424 -6.908 1.00 91.75 179 ARG A C 1
ATOM 1407 O O . ARG A 1 179 ? 6.218 1.251 -7.135 1.00 91.75 179 ARG A O 1
ATOM 1414 N N . GLU A 1 180 ? 7.784 0.392 -5.772 1.00 88.94 180 GLU A N 1
ATOM 1415 C CA . GLU A 1 180 ? 7.532 1.318 -4.667 1.00 88.94 180 GLU A CA 1
ATOM 1416 C C . GLU A 1 180 ? 7.855 2.767 -5.058 1.00 88.94 180 GLU A C 1
ATOM 1418 O O . GLU A 1 180 ? 7.058 3.667 -4.791 1.00 88.94 180 GLU A O 1
ATOM 1423 N N . VAL A 1 181 ? 8.961 3.001 -5.777 1.00 90.44 181 VAL A N 1
ATOM 1424 C CA . VAL A 1 181 ? 9.301 4.333 -6.311 1.00 90.44 181 VAL A CA 1
ATOM 1425 C C . VAL A 1 181 ? 8.233 4.838 -7.283 1.00 90.44 181 VAL A C 1
ATOM 1427 O O . VAL A 1 181 ? 7.770 5.973 -7.164 1.00 90.44 181 VAL A O 1
ATOM 1430 N N . VAL A 1 182 ? 7.831 4.004 -8.246 1.00 92.25 182 VAL A N 1
ATOM 1431 C CA . VAL A 1 182 ? 6.856 4.386 -9.277 1.00 92.25 182 VAL A CA 1
ATOM 1432 C C . VAL A 1 182 ? 5.469 4.607 -8.666 1.00 92.25 182 VAL A C 1
ATOM 1434 O O . VAL A 1 182 ? 4.795 5.577 -9.016 1.00 92.25 182 VAL A O 1
ATOM 1437 N N . ARG A 1 183 ? 5.059 3.777 -7.698 1.00 91.62 183 ARG A N 1
ATOM 1438 C CA . ARG A 1 183 ? 3.798 3.953 -6.967 1.00 91.62 183 ARG A CA 1
ATOM 1439 C C . ARG A 1 183 ? 3.801 5.246 -6.159 1.00 91.62 183 ARG A C 1
ATOM 1441 O O . ARG A 1 183 ? 2.844 6.002 -6.260 1.00 91.62 183 ARG A O 1
ATOM 1448 N N . ALA A 1 184 ? 4.883 5.554 -5.444 1.00 88.44 184 ALA A N 1
ATOM 1449 C CA . ALA A 1 184 ? 4.997 6.807 -4.697 1.00 88.44 184 ALA A CA 1
ATOM 1450 C C . ALA A 1 184 ? 4.909 8.045 -5.611 1.00 88.44 184 ALA A C 1
ATOM 1452 O O . ALA A 1 184 ? 4.263 9.034 -5.263 1.00 88.44 184 ALA A O 1
ATOM 1453 N N . ALA A 1 185 ? 5.518 7.984 -6.800 1.00 89.81 185 ALA A N 1
ATOM 1454 C CA . ALA A 1 185 ? 5.398 9.024 -7.819 1.00 89.81 185 ALA A CA 1
ATOM 1455 C C . ALA A 1 185 ? 3.953 9.179 -8.331 1.00 89.81 185 ALA A C 1
ATOM 1457 O O . ALA A 1 185 ? 3.444 10.297 -8.425 1.00 89.81 185 ALA A O 1
ATOM 1458 N N . MET A 1 186 ? 3.273 8.066 -8.615 1.00 89.69 186 MET A N 1
ATOM 1459 C CA . MET A 1 186 ? 1.882 8.062 -9.077 1.00 89.69 186 MET A CA 1
ATOM 1460 C C . MET A 1 186 ? 0.916 8.562 -7.993 1.00 89.69 186 MET A C 1
ATOM 1462 O O . MET A 1 186 ? 0.026 9.362 -8.278 1.00 89.69 186 MET A O 1
ATOM 1466 N N . ASP A 1 187 ? 1.122 8.157 -6.741 1.00 86.62 187 ASP A N 1
ATOM 1467 C CA . ASP A 1 187 ? 0.351 8.625 -5.589 1.00 86.62 187 ASP A CA 1
ATOM 1468 C C . ASP A 1 187 ? 0.521 10.131 -5.385 1.00 86.62 187 ASP A C 1
ATOM 1470 O O . ASP A 1 187 ? -0.459 10.834 -5.134 1.00 86.62 187 ASP A O 1
ATOM 1474 N N . TRP A 1 188 ? 1.739 10.656 -5.558 1.00 88.88 188 TRP A N 1
ATOM 1475 C CA . TRP A 1 188 ? 1.971 12.098 -5.538 1.00 88.88 188 TRP A CA 1
ATOM 1476 C C . TRP A 1 188 ? 1.172 12.811 -6.634 1.00 88.88 188 TRP A C 1
ATOM 1478 O O . TRP A 1 188 ? 0.494 13.797 -6.336 1.00 88.88 188 TRP A O 1
ATOM 1488 N N . CYS A 1 189 ? 1.195 12.301 -7.872 1.00 83.88 189 CYS A N 1
ATOM 1489 C CA . CYS A 1 189 ? 0.411 12.853 -8.980 1.00 83.88 189 CYS A CA 1
ATOM 1490 C C . CYS A 1 189 ? -1.091 12.849 -8.666 1.00 83.88 189 CYS A C 1
ATOM 1492 O O . CYS A 1 189 ? -1.748 13.870 -8.844 1.00 83.88 189 CYS A O 1
ATOM 1494 N N . ASN A 1 190 ? -1.617 11.753 -8.116 1.00 82.50 190 ASN A N 1
ATOM 1495 C CA . ASN A 1 190 ? -3.023 11.641 -7.725 1.00 82.50 190 ASN A CA 1
ATOM 1496 C C . ASN A 1 190 ? -3.400 12.631 -6.612 1.00 82.50 190 ASN A C 1
ATOM 1498 O O . ASN A 1 190 ? -4.398 13.336 -6.724 1.00 82.50 190 ASN A O 1
ATOM 1502 N N . VAL A 1 191 ? -2.590 12.731 -5.552 1.00 80.81 191 VAL A N 1
ATOM 1503 C CA . VAL A 1 191 ? -2.837 13.644 -4.418 1.00 80.81 191 VAL A CA 1
ATOM 1504 C C . VAL A 1 191 ? -2.748 15.113 -4.834 1.00 80.81 191 VAL A C 1
ATOM 1506 O O . VAL A 1 191 ? -3.415 15.963 -4.246 1.00 80.81 191 VAL A O 1
ATOM 1509 N N . LYS A 1 192 ? -1.899 15.432 -5.814 1.00 82.62 192 LYS A N 1
ATOM 1510 C CA . LYS A 1 192 ? -1.730 16.791 -6.343 1.00 82.62 192 LYS A CA 1
ATOM 1511 C C . LYS A 1 192 ? -2.606 17.095 -7.553 1.00 82.62 192 LYS A C 1
ATOM 1513 O O . LYS A 1 192 ? -2.497 18.202 -8.070 1.00 82.62 192 LYS A O 1
ATOM 1518 N N . GLU A 1 193 ? -3.432 16.143 -7.989 1.00 81.25 193 GLU A N 1
ATOM 1519 C CA . GLU A 1 193 ? -4.231 16.232 -9.218 1.00 81.25 193 GLU A CA 1
ATOM 1520 C C . GLU A 1 193 ? -3.376 16.643 -10.437 1.00 81.25 193 GLU A C 1
ATOM 1522 O O . GLU A 1 193 ? -3.800 17.388 -11.320 1.00 81.25 193 GLU A O 1
ATOM 1527 N N . ALA A 1 194 ? -2.127 16.170 -10.474 1.00 83.06 194 ALA A N 1
ATOM 1528 C CA . ALA A 1 194 ? -1.141 16.516 -11.486 1.00 83.06 194 ALA A CA 1
ATOM 1529 C C . ALA A 1 194 ? -1.057 15.424 -12.560 1.00 83.06 194 ALA A C 1
ATOM 1531 O O . ALA A 1 194 ? -0.750 14.271 -12.268 1.00 83.06 194 ALA A O 1
ATOM 1532 N N . ALA A 1 195 ? -1.249 15.803 -13.827 1.00 85.44 195 ALA A N 1
ATOM 1533 C CA . ALA A 1 195 ? -1.110 14.887 -14.966 1.00 85.44 195 ALA A CA 1
ATOM 1534 C C . ALA A 1 195 ? 0.347 14.467 -15.243 1.00 85.44 195 ALA A C 1
ATOM 1536 O O . ALA A 1 195 ? 0.590 13.450 -15.894 1.00 85.44 195 ALA A O 1
ATOM 1537 N N . TYR A 1 196 ? 1.314 15.242 -14.742 1.00 89.88 196 TYR A N 1
ATOM 1538 C CA . TYR A 1 196 ? 2.739 15.017 -14.949 1.00 89.88 196 TYR A CA 1
ATOM 1539 C C . TYR A 1 196 ? 3.515 15.150 -13.648 1.00 89.88 196 TYR A C 1
ATOM 1541 O O . TYR A 1 196 ? 3.241 16.030 -12.828 1.00 89.88 196 TYR A O 1
ATOM 1549 N N . LEU A 1 197 ? 4.553 14.333 -13.524 1.00 88.44 197 LEU A N 1
ATOM 1550 C CA . LEU A 1 197 ? 5.622 14.524 -12.565 1.00 88.44 197 LEU A CA 1
ATOM 1551 C C . LEU A 1 197 ? 6.724 15.361 -13.220 1.00 88.44 197 LEU A C 1
ATOM 1553 O O . LEU A 1 197 ? 7.266 14.994 -14.266 1.00 88.44 197 LEU A O 1
ATOM 1557 N N . THR A 1 198 ? 7.064 16.487 -12.602 1.00 88.06 198 THR A N 1
ATOM 1558 C CA . THR A 1 198 ? 8.146 17.368 -13.049 1.00 88.06 198 THR A CA 1
ATOM 1559 C C . THR A 1 198 ? 9.185 17.514 -11.948 1.00 88.06 198 THR A C 1
ATOM 1561 O O . THR A 1 198 ? 8.876 17.423 -10.761 1.00 88.06 198 THR A O 1
ATOM 1564 N N . ARG A 1 199 ? 10.439 17.757 -12.338 1.00 82.12 199 ARG A N 1
ATOM 1565 C CA . ARG A 1 199 ? 11.556 17.921 -11.397 1.00 82.12 199 ARG A CA 1
ATOM 1566 C C . ARG A 1 199 ? 11.404 19.140 -10.475 1.00 82.12 199 ARG A C 1
ATOM 1568 O O . ARG A 1 199 ? 11.999 19.180 -9.403 1.00 82.12 199 ARG A O 1
ATOM 1575 N N . GLY A 1 200 ? 10.594 20.114 -10.891 1.00 70.81 200 GLY A N 1
ATOM 1576 C CA . GLY A 1 200 ? 10.362 21.398 -10.237 1.00 70.81 200 GLY A CA 1
ATOM 1577 C C . GLY A 1 200 ? 10.164 22.511 -11.270 1.00 70.81 200 GLY A C 1
ATOM 1578 O O . GLY A 1 200 ? 10.475 22.341 -12.451 1.00 70.81 200 GLY A O 1
ATOM 1579 N N . SER A 1 201 ? 9.637 23.658 -10.839 1.00 57.75 201 SER A N 1
ATOM 1580 C CA . SER A 1 201 ? 9.420 24.828 -11.697 1.00 57.75 201 SER A CA 1
ATOM 1581 C C . SER A 1 201 ? 10.762 25.382 -12.202 1.00 57.75 201 SER A C 1
ATOM 1583 O O . SER A 1 201 ? 11.456 26.077 -11.468 1.00 57.75 201 SER A O 1
ATOM 1585 N N . GLY A 1 202 ? 11.137 25.076 -13.448 1.00 58.97 202 GLY A N 1
ATOM 1586 C CA . GLY A 1 202 ? 12.291 25.684 -14.129 1.00 58.97 202 GLY A CA 1
ATOM 1587 C C . GLY A 1 202 ? 13.617 24.908 -14.097 1.00 58.97 202 GLY A C 1
ATOM 1588 O O . GLY A 1 202 ? 14.577 25.375 -14.697 1.00 58.97 202 GLY A O 1
ATOM 1589 N N . GLU A 1 203 ? 13.694 23.724 -13.476 1.00 57.75 203 GLU A N 1
ATOM 1590 C CA . GLU A 1 203 ? 14.956 22.949 -13.378 1.00 57.75 203 GLU A CA 1
ATOM 1591 C C . GLU A 1 203 ? 15.234 22.004 -14.571 1.00 57.75 203 GLU A C 1
ATOM 1593 O O . GLU A 1 203 ? 16.211 21.254 -14.557 1.00 57.75 203 GLU A O 1
ATOM 1598 N N . GLY A 1 204 ? 14.422 22.057 -15.633 1.00 66.50 204 GLY A N 1
ATOM 1599 C CA . GLY A 1 204 ? 14.580 21.200 -16.812 1.00 66.50 204 GLY A CA 1
ATOM 1600 C C . GLY A 1 204 ? 14.294 19.713 -16.541 1.00 66.50 204 GLY A C 1
ATOM 1601 O O . GLY A 1 204 ? 14.241 19.247 -15.403 1.00 66.50 204 GLY A O 1
ATOM 1602 N N . GLY A 1 205 ? 14.076 18.959 -17.618 1.00 72.94 205 GLY A N 1
ATOM 1603 C CA . GLY A 1 205 ? 13.700 17.543 -17.575 1.00 72.94 205 GLY A CA 1
ATOM 1604 C C . GLY A 1 205 ? 12.361 17.274 -18.259 1.00 72.94 205 GLY A C 1
ATOM 1605 O O . GLY A 1 205 ? 11.428 18.071 -18.155 1.00 72.94 205 GLY A O 1
ATOM 1606 N N . THR A 1 206 ? 12.284 16.165 -18.993 1.00 83.94 206 THR A N 1
ATOM 1607 C CA . THR A 1 206 ? 11.063 15.757 -19.694 1.00 83.94 206 THR A CA 1
ATOM 1608 C C . THR A 1 206 ? 9.992 15.377 -18.670 1.00 83.94 206 THR A C 1
ATOM 1610 O O . THR A 1 206 ? 10.239 14.482 -17.860 1.00 83.94 206 THR A O 1
ATOM 1613 N N . PRO A 1 207 ? 8.810 16.019 -18.687 1.00 89.62 207 PRO A N 1
ATOM 1614 C CA . PRO A 1 207 ? 7.709 15.639 -17.812 1.00 89.62 207 PRO A CA 1
ATOM 1615 C C . PRO A 1 207 ? 7.382 14.150 -17.962 1.00 89.62 207 PRO A C 1
ATOM 1617 O O . PRO A 1 207 ? 7.262 13.656 -19.082 1.00 89.62 207 PRO A O 1
ATOM 1620 N N . ILE A 1 208 ? 7.225 13.444 -16.843 1.00 92.06 208 ILE A N 1
ATOM 1621 C CA . ILE A 1 208 ? 6.806 12.038 -16.849 1.00 92.06 208 ILE A CA 1
ATOM 1622 C C . ILE A 1 208 ? 5.290 12.031 -16.693 1.00 92.06 208 ILE A C 1
ATOM 1624 O O . ILE A 1 208 ? 4.781 12.483 -15.666 1.00 92.06 208 ILE A O 1
ATOM 1628 N N . HIS A 1 209 ? 4.558 11.577 -17.710 1.00 93.06 209 HIS A N 1
ATOM 1629 C CA . HIS A 1 209 ? 3.099 11.542 -17.644 1.00 93.06 209 HIS A CA 1
ATOM 1630 C C . HIS A 1 209 ? 2.653 10.473 -16.633 1.00 93.06 209 HIS A C 1
ATOM 1632 O O . HIS A 1 209 ? 3.274 9.416 -16.530 1.00 93.06 209 HIS A O 1
ATOM 1638 N N . ILE A 1 210 ? 1.552 10.694 -15.908 1.00 89.38 210 ILE A N 1
ATOM 1639 C CA . ILE A 1 210 ? 1.022 9.703 -14.948 1.00 89.38 210 ILE A CA 1
ATOM 1640 C C . ILE A 1 210 ? 0.747 8.339 -15.609 1.00 89.38 210 ILE A C 1
ATOM 1642 O O . ILE A 1 210 ? 0.957 7.289 -15.013 1.00 89.38 210 ILE A O 1
ATOM 1646 N N . ARG A 1 211 ? 0.359 8.363 -16.887 1.00 89.94 211 ARG A N 1
ATOM 1647 C CA . ARG A 1 211 ? 0.250 7.176 -17.751 1.00 89.94 211 ARG A CA 1
ATOM 1648 C C . ARG A 1 211 ? 1.574 6.423 -17.899 1.00 89.94 211 ARG A C 1
ATOM 1650 O O . ARG A 1 211 ? 1.555 5.213 -17.767 1.00 89.94 211 ARG A O 1
ATOM 1657 N N . ASP A 1 212 ? 2.703 7.105 -18.103 1.00 92.50 212 ASP A N 1
ATOM 1658 C CA . ASP A 1 212 ? 4.010 6.434 -18.192 1.00 92.50 212 ASP A CA 1
ATOM 1659 C C . ASP A 1 212 ? 4.375 5.743 -16.865 1.00 92.50 212 ASP A C 1
ATOM 1661 O O . ASP A 1 212 ? 5.034 4.708 -16.865 1.00 92.50 212 ASP A O 1
ATOM 1665 N N . LEU A 1 213 ? 3.941 6.295 -15.723 1.00 93.19 213 LEU A N 1
ATOM 1666 C CA . LEU A 1 213 ? 4.120 5.658 -14.413 1.00 93.19 213 LEU A CA 1
ATOM 1667 C C . LEU A 1 213 ? 3.244 4.404 -14.269 1.00 93.19 213 LEU A C 1
ATOM 1669 O O . LEU A 1 213 ? 3.716 3.392 -13.760 1.00 93.19 213 LEU A O 1
ATOM 1673 N N . ALA A 1 214 ? 1.994 4.451 -14.733 1.00 92.69 214 ALA A N 1
ATOM 1674 C CA . ALA A 1 214 ? 1.123 3.275 -14.764 1.00 92.69 214 ALA A CA 1
ATOM 1675 C C . ALA A 1 214 ? 1.689 2.185 -15.693 1.00 92.69 214 ALA A C 1
ATOM 1677 O O . ALA A 1 214 ? 1.863 1.045 -15.268 1.00 92.69 214 ALA A O 1
ATOM 1678 N N . ASP A 1 215 ? 2.092 2.570 -16.905 1.00 94.38 215 ASP A N 1
ATOM 1679 C CA . ASP A 1 215 ? 2.740 1.702 -17.889 1.00 94.38 215 ASP A CA 1
ATOM 1680 C C . ASP A 1 215 ? 4.021 1.064 -17.313 1.00 94.38 215 ASP A C 1
ATOM 1682 O O . ASP A 1 215 ? 4.289 -0.112 -17.543 1.00 94.38 215 ASP A O 1
ATOM 1686 N N . LEU A 1 216 ? 4.815 1.796 -16.520 1.00 95.62 216 LEU A N 1
ATOM 1687 C CA . LEU A 1 216 ? 5.990 1.241 -15.834 1.00 95.62 216 LEU A CA 1
ATOM 1688 C C . LEU A 1 216 ? 5.622 0.140 -14.831 1.00 95.62 216 LEU A C 1
ATOM 1690 O O . LEU A 1 216 ? 6.347 -0.850 -14.728 1.00 95.62 216 LEU A O 1
ATOM 1694 N N . LEU A 1 217 ? 4.525 0.290 -14.082 1.00 94.12 217 LEU A N 1
ATOM 1695 C CA . LEU A 1 217 ? 4.066 -0.751 -13.155 1.00 94.12 217 LEU A CA 1
ATOM 1696 C C . LEU A 1 217 ? 3.635 -2.008 -13.912 1.00 94.12 217 LEU A C 1
ATOM 1698 O O . LEU A 1 217 ? 4.040 -3.113 -13.537 1.00 94.12 217 LEU A O 1
ATOM 1702 N N . ASP A 1 218 ? 2.885 -1.831 -14.998 1.00 94.31 218 ASP A N 1
ATOM 1703 C CA . ASP A 1 218 ? 2.461 -2.922 -15.876 1.00 94.31 218 ASP A CA 1
ATOM 1704 C C . ASP A 1 218 ? 3.661 -3.613 -16.525 1.00 94.31 218 ASP A C 1
ATOM 1706 O O . ASP A 1 218 ? 3.722 -4.843 -16.579 1.00 94.31 218 ASP A O 1
ATOM 1710 N N . PHE A 1 219 ? 4.672 -2.844 -16.931 1.00 96.38 219 PHE A N 1
ATOM 1711 C CA . PHE A 1 219 ? 5.907 -3.390 -17.468 1.00 96.38 219 PHE A CA 1
ATOM 1712 C C . PHE A 1 219 ? 6.633 -4.266 -16.445 1.00 96.38 219 PHE A C 1
ATOM 1714 O O . PHE A 1 219 ? 6.993 -5.403 -16.748 1.00 96.38 219 PHE A O 1
ATOM 1721 N N . ILE A 1 220 ? 6.804 -3.792 -15.206 1.00 94.31 220 ILE A N 1
ATOM 1722 C CA . ILE A 1 220 ? 7.443 -4.590 -14.148 1.00 94.31 220 ILE A CA 1
ATOM 1723 C C . ILE A 1 220 ? 6.616 -5.849 -13.859 1.00 94.31 220 ILE A C 1
ATOM 1725 O O . ILE A 1 220 ? 7.181 -6.918 -13.626 1.00 94.31 220 ILE A O 1
ATOM 1729 N N . GLN A 1 221 ? 5.284 -5.761 -13.884 1.00 92.56 221 GLN A N 1
ATOM 1730 C CA . GLN A 1 221 ? 4.415 -6.929 -13.747 1.00 92.56 221 GLN A CA 1
ATOM 1731 C C . GLN A 1 221 ? 4.625 -7.930 -14.896 1.00 92.56 221 GLN A C 1
ATOM 1733 O O . GLN A 1 221 ? 4.774 -9.129 -14.640 1.00 92.56 221 GLN A O 1
ATOM 1738 N N . ALA A 1 222 ? 4.714 -7.453 -16.139 1.00 92.19 222 ALA A N 1
ATOM 1739 C CA . ALA A 1 222 ? 4.986 -8.278 -17.312 1.00 92.19 222 ALA A CA 1
ATOM 1740 C C . ALA A 1 222 ? 6.349 -8.980 -17.216 1.00 92.19 222 ALA A C 1
ATOM 1742 O O . ALA A 1 222 ? 6.435 -10.176 -17.497 1.00 92.19 222 ALA A O 1
ATOM 1743 N N . LEU A 1 223 ? 7.392 -8.287 -16.741 1.00 92.69 223 LEU A N 1
ATOM 1744 C CA . LEU A 1 223 ? 8.697 -8.902 -16.478 1.00 92.69 223 LEU A CA 1
ATOM 1745 C C . LEU A 1 223 ? 8.589 -10.030 -15.448 1.00 92.69 223 LEU A C 1
ATOM 1747 O O . LEU A 1 223 ? 9.156 -11.101 -15.660 1.00 92.69 223 LEU A O 1
ATOM 1751 N N . THR A 1 224 ? 7.827 -9.819 -14.367 1.00 88.88 224 THR A N 1
ATOM 1752 C CA . THR A 1 224 ? 7.654 -10.858 -13.340 1.00 88.88 224 THR A CA 1
ATOM 1753 C C . THR A 1 224 ? 6.881 -12.076 -13.808 1.00 88.88 224 THR A C 1
ATOM 1755 O O . THR A 1 224 ? 7.144 -13.179 -13.342 1.00 88.88 224 THR A O 1
ATOM 1758 N N . TYR A 1 225 ? 5.960 -11.893 -14.750 1.00 89.50 225 TYR A N 1
ATOM 1759 C CA . TYR A 1 225 ? 5.218 -12.996 -15.341 1.00 89.50 225 TYR A CA 1
ATOM 1760 C C . TYR A 1 225 ? 6.028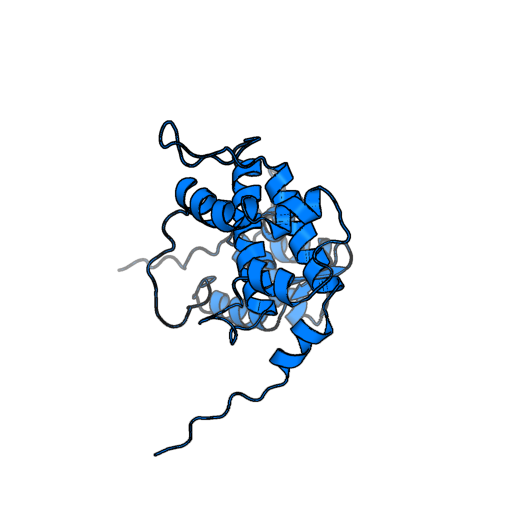 -13.748 -16.405 1.00 89.50 225 TYR A C 1
ATOM 1762 O O . TYR A 1 225 ? 5.900 -14.962 -16.525 1.00 89.50 225 TYR A O 1
ATOM 1770 N N . ARG A 1 226 ? 6.846 -13.037 -17.191 1.00 91.44 226 ARG A N 1
ATOM 1771 C CA . ARG A 1 226 ? 7.564 -13.609 -18.338 1.00 91.44 226 ARG A CA 1
ATOM 1772 C C . ARG A 1 226 ? 8.818 -14.391 -17.955 1.00 91.44 226 ARG A C 1
ATOM 1774 O O . ARG A 1 226 ? 9.167 -15.313 -18.679 1.00 91.44 226 ARG A O 1
ATOM 1781 N N . PHE A 1 227 ? 9.483 -14.023 -16.861 1.00 91.62 227 PHE A N 1
ATOM 1782 C CA . PHE A 1 227 ? 10.760 -14.625 -16.457 1.00 91.62 227 PHE A CA 1
ATOM 1783 C C . PHE A 1 227 ? 10.727 -15.227 -15.040 1.00 91.62 227 PHE A C 1
ATOM 1785 O O . PHE A 1 227 ? 11.598 -14.903 -14.225 1.00 91.62 227 PHE A O 1
ATOM 1792 N N . PRO A 1 228 ? 9.737 -16.071 -14.694 1.00 86.00 228 PRO A N 1
ATOM 1793 C CA . PRO A 1 228 ? 9.591 -16.600 -13.338 1.00 86.00 228 PRO A CA 1
ATOM 1794 C C . PRO A 1 228 ? 10.821 -17.404 -12.896 1.00 86.00 228 PRO A C 1
ATOM 1796 O O . PRO A 1 228 ? 11.289 -17.252 -11.770 1.00 86.00 228 PRO A O 1
ATOM 1799 N N . GLU A 1 229 ? 11.430 -18.176 -13.798 1.00 82.31 229 GLU A N 1
ATOM 1800 C CA . GLU A 1 229 ? 12.604 -19.004 -13.512 1.00 82.31 229 GLU A CA 1
ATOM 1801 C C . GLU A 1 229 ? 13.826 -18.194 -13.059 1.00 82.31 229 GLU A C 1
ATOM 1803 O O . GLU A 1 229 ? 14.592 -18.642 -12.204 1.00 82.31 229 GLU A O 1
ATOM 1808 N N . HIS A 1 230 ? 13.996 -16.980 -13.581 1.00 80.25 230 HIS A N 1
ATOM 1809 C CA . HIS A 1 230 ? 15.108 -16.103 -13.220 1.00 80.25 230 HIS A CA 1
ATOM 1810 C C . HIS A 1 230 ? 14.872 -15.354 -11.905 1.00 80.25 230 HIS A C 1
ATOM 1812 O O . HIS A 1 230 ? 15.832 -14.954 -11.244 1.00 80.25 230 HIS A O 1
ATOM 1818 N N . LEU A 1 231 ? 13.607 -15.202 -11.512 1.00 71.31 231 LEU A N 1
ATOM 1819 C CA . LEU A 1 231 ? 13.205 -14.604 -10.243 1.00 71.31 231 LEU A CA 1
ATOM 1820 C C . LEU A 1 231 ? 13.242 -15.632 -9.101 1.00 71.31 231 LEU A C 1
ATOM 1822 O O . LEU A 1 231 ? 13.648 -15.303 -7.989 1.00 71.31 231 LEU A O 1
ATOM 1826 N N . GLU A 1 232 ? 12.907 -16.895 -9.373 1.00 68.62 232 GLU A N 1
ATOM 1827 C CA . GLU A 1 232 ? 12.875 -17.968 -8.370 1.00 68.62 232 GLU A CA 1
ATOM 1828 C C . GLU A 1 232 ? 14.258 -18.586 -8.084 1.00 68.62 232 GLU A C 1
ATOM 1830 O O . GLU A 1 232 ? 14.564 -18.926 -6.937 1.00 68.62 232 GLU A O 1
ATOM 1835 N N . GLN A 1 233 ? 15.145 -18.691 -9.085 1.00 57.38 233 GLN A N 1
ATOM 1836 C CA . GLN A 1 233 ? 16.458 -19.347 -8.936 1.00 57.38 233 GLN A CA 1
ATOM 1837 C C . GLN A 1 233 ? 17.426 -18.656 -7.953 1.00 57.38 233 GLN A C 1
ATOM 1839 O O . GLN A 1 233 ? 18.389 -19.289 -7.507 1.00 57.38 233 GLN A O 1
ATOM 1844 N N . GLN A 1 234 ? 17.194 -17.394 -7.568 1.00 51.69 234 GLN A N 1
ATOM 1845 C CA . GLN A 1 234 ? 18.017 -16.704 -6.562 1.00 51.69 234 GLN A CA 1
ATOM 1846 C C . GLN A 1 234 ? 17.453 -16.756 -5.132 1.00 51.69 234 GLN A C 1
ATOM 1848 O O . GLN A 1 234 ? 18.234 -16.642 -4.187 1.00 51.69 234 GLN A O 1
ATOM 1853 N N . ALA A 1 235 ? 16.159 -17.041 -4.944 1.00 46.84 235 ALA A N 1
ATOM 1854 C CA . ALA A 1 235 ? 15.561 -17.215 -3.615 1.00 46.84 235 ALA A CA 1
ATOM 1855 C C . ALA A 1 235 ? 16.022 -18.516 -2.916 1.00 46.84 235 ALA A C 1
ATOM 1857 O O . ALA A 1 235 ? 15.991 -18.619 -1.690 1.00 46.84 235 ALA A O 1
ATOM 1858 N N . GLY A 1 236 ? 16.481 -19.504 -3.696 1.00 43.41 236 GLY A N 1
ATOM 1859 C CA . GLY A 1 236 ? 16.909 -20.824 -3.220 1.00 43.41 236 GLY A CA 1
ATOM 1860 C C . GLY A 1 236 ? 18.410 -20.998 -2.955 1.00 43.41 236 GLY A C 1
ATOM 1861 O O . GLY A 1 236 ? 18.817 -22.076 -2.522 1.00 43.41 236 GLY A O 1
ATOM 1862 N N . ARG A 1 237 ? 19.267 -19.992 -3.197 1.00 44.84 237 ARG A N 1
ATOM 1863 C CA . ARG A 1 237 ? 20.696 -20.114 -2.855 1.00 44.84 237 ARG A CA 1
ATOM 1864 C C . ARG A 1 237 ? 20.896 -19.805 -1.368 1.00 44.84 237 ARG A C 1
ATOM 1866 O O . ARG A 1 237 ? 20.706 -18.656 -0.967 1.00 44.84 237 ARG A O 1
ATOM 1873 N N . PRO A 1 238 ? 21.315 -20.774 -0.529 1.00 38.28 238 PRO A N 1
ATOM 1874 C CA . PRO A 1 238 ? 21.653 -20.473 0.853 1.00 38.28 238 PRO A CA 1
ATOM 1875 C C . PRO A 1 238 ? 22.775 -19.435 0.850 1.00 38.28 238 PRO A C 1
ATOM 1877 O O . PRO A 1 238 ? 23.811 -19.635 0.208 1.00 38.28 238 PRO A O 1
ATOM 1880 N N . LYS A 1 239 ? 22.569 -18.320 1.565 1.00 42.88 239 LYS A N 1
ATOM 1881 C CA . LYS A 1 239 ? 23.645 -17.379 1.893 1.00 42.88 239 LYS A CA 1
ATOM 1882 C C . LYS A 1 239 ? 24.779 -18.211 2.482 1.00 42.88 239 LYS A C 1
ATOM 1884 O O . LYS A 1 239 ? 24.633 -18.723 3.592 1.00 42.88 239 LYS A O 1
ATOM 1889 N N . LYS A 1 240 ? 25.879 -18.387 1.737 1.00 41.16 240 LYS A N 1
ATOM 1890 C CA . LYS A 1 240 ? 27.113 -18.953 2.286 1.00 41.16 240 LYS A CA 1
ATOM 1891 C C . LYS A 1 240 ? 27.432 -18.114 3.516 1.00 41.16 240 LYS A C 1
ATOM 1893 O O . LYS A 1 240 ? 27.772 -16.939 3.392 1.00 41.16 240 LYS A O 1
ATOM 1898 N N . ARG A 1 241 ? 27.246 -18.705 4.698 1.00 39.88 241 ARG A N 1
ATOM 1899 C CA . ARG A 1 241 ? 27.825 -18.182 5.926 1.00 39.88 241 ARG A CA 1
ATOM 1900 C C . ARG A 1 241 ? 29.317 -18.109 5.651 1.00 39.88 241 ARG A C 1
ATOM 1902 O O . ARG A 1 241 ? 29.938 -19.130 5.373 1.00 39.88 241 ARG A O 1
ATOM 1909 N N . LEU A 1 242 ? 29.838 -16.891 5.638 1.00 40.38 242 LEU A N 1
ATOM 1910 C CA . LEU A 1 242 ? 31.263 -16.646 5.695 1.00 40.38 242 LEU A CA 1
ATOM 1911 C C . LEU A 1 242 ? 31.696 -17.145 7.080 1.00 40.38 242 LEU A C 1
ATOM 1913 O O . LEU A 1 242 ? 31.504 -16.455 8.076 1.00 40.38 242 LEU A O 1
ATOM 1917 N N . SER A 1 243 ? 32.104 -18.407 7.156 1.00 44.62 243 SER A N 1
ATOM 1918 C CA . SER A 1 243 ? 32.790 -18.969 8.311 1.00 44.62 243 SER A CA 1
ATOM 1919 C C . SER A 1 243 ? 34.279 -18.719 8.122 1.00 44.62 243 SER A C 1
ATOM 1921 O O . SER A 1 243 ? 34.857 -19.239 7.169 1.00 44.62 243 SER A O 1
ATOM 1923 N N . ASP A 1 244 ? 34.807 -17.879 9.007 1.00 41.47 244 ASP A N 1
ATOM 1924 C CA . ASP A 1 244 ? 36.154 -17.856 9.578 1.00 41.47 244 ASP A CA 1
ATOM 1925 C C . ASP A 1 244 ? 37.334 -18.261 8.679 1.00 41.47 244 ASP A C 1
ATOM 1927 O O . ASP A 1 244 ? 37.578 -19.441 8.418 1.00 41.47 244 ASP A O 1
ATOM 1931 N N . ALA A 1 245 ? 38.123 -17.248 8.315 1.00 39.09 245 ALA A N 1
ATOM 1932 C CA . ALA A 1 245 ? 39.573 -17.327 8.163 1.00 39.09 245 ALA A CA 1
ATOM 1933 C C . ALA A 1 245 ? 40.191 -16.039 8.724 1.00 39.09 245 ALA A C 1
ATOM 1935 O O . ALA A 1 245 ? 39.635 -14.956 8.421 1.00 39.09 245 ALA A O 1
#

Secondary structure (DSSP, 8-state):
----PPP---HHHHHHHHHHHHHHTT-SSEEHHHHHHHHHHH-HHHHBPTT-TTT-B-HHHHHHHHSS--TT-TTTTTSEEEEETTEEEE-HHHHHHHHHHHTT--------SS---S-----HHHHHHHHHHHHT-HHHHHHHH-TT---SHHHHHHHHT-SGGGTTS-HHHHHHHHHHHHHHHHHHHHHTT-SEE-SSTTS----EEHHHHHHHHHHHHHHHHH-HHHHHTTTTS--------

Sequence (245 aa):
MVSTLPPKITASESVLLAADDLTSAGKEEFSEWDLTIAAWSRDRNRFGLRGYAQSYPDHKRVMMEIMGQKASSPIVHKYMIKVRPNTYRLTALGRTAATRIRHGGGLREPKVAATPKAPKPVTVRELYDAASLYSSKPEFRRWQDNPEEPREWSKAAAFLGLTGKDAGLDPIQRAEEIREVVRAAMDWCNVKEAAYLTRGSGEGGTPIHIRDLADLLDFIQALTYRFPEHLEQQAGRPKKRLSDA

pLDDT: mean 81.77, std 18.32, range [29.47, 97.56]

Foldseek 3Di:
DPPPDQPDADLQLLLLLLLLVCVVVVCQKDFLVSSQVSSCVSPLPQQADVVCSVPGGHSVSSCCQAVDPDCSHCPVVVQKHDPDVRMIGGDPVSNVQNVCVVVRNYNPPPPDDDDDDDPDPCDLLNLCVLLVLQLPDPQLVVCVVPVCPPVDVVSVCVSLVCDDPNVLPQSVVSLVVSLVSLVVNLVVCVVVVHQWRDNDDPPDDDTQGSVSSVSSNVSSVSSCVNPVVSNPVNVPDPPPDPDDD